Protein AF-A0A9E2JQX3-F1 (afdb_monomer)

Mean predicted aligned error: 14.54 Å

Foldseek 3Di:
DVQVVVLVVLLVVQVDPDPDDDPDDRDPSVNLVQLLVQLQCCLQALAGPPLDALVVVVVSLVVSLVVLVVSCVVPVVCCPGSSVVSSLSSVQLVCLVVVWDWHALCNLCQQQVHDSVVSVVLDDDPNNQAPDDVNTGTSNSSVVSNPPGPSHHRRCSNPDDDVLQADWDWFFAFPVRDTLAPVCADPQAWWKDDDPDTDHDNDSVVLRVVQVVDPWIKTWDQDPVRDIDITIGPGIDIDGPVVRHVDDDPD

Sequence (251 aa):
MATITRLESLVDLLNGTSTAERHGTPIRDEAFLSVAEAMAFYGRYGALAGMPEPGQAANQISEGIETLSRLVELLPDAKTTSPGEILALASARRQLESGSGVVAPAALAKFGGVSLGRMHNLMTGQGALFQPVDGAIAVPQALAWLEDRSSWWPSIWMNEPDEASQVEIEVPEAADGTIFAPCLKRRAGYMIGPKGSEEVIPDYDDALARMRQMDKGRWRRPNAAGNWGIVSQVGTRRMTRAALEAWRINA

Nearest PDB structures (foldseek):
  6ttu-assembly1_C  TM=3.546E-01  e=2.429E+00  Homo sapiens
  8ubu-assembly1_A  TM=2.716E-01  e=1.559E+00  Homo sapiens
  8cdk-assembly1_C  TM=3.478E-01  e=4.994E+00  Homo sapiens
  7z8v-assembly1_C  TM=3.239E-01  e=7.362E+00  Homo sapiens
  7z8r-assembly1_C  TM=2.874E-01  e=6.965E+00  Homo sapiens

Structure (mmCIF, N/CA/C/O backbone):
data_AF-A0A9E2JQX3-F1
#
_entry.id   AF-A0A9E2JQX3-F1
#
loop_
_atom_site.group_PDB
_atom_site.id
_atom_site.type_symbol
_atom_site.label_atom_id
_atom_site.label_alt_id
_atom_site.label_comp_id
_atom_site.label_asym_id
_atom_site.label_entity_id
_atom_site.label_seq_id
_atom_site.pdbx_PDB_ins_code
_atom_site.Cartn_x
_atom_site.Cartn_y
_atom_site.Cartn_z
_atom_site.occupancy
_atom_site.B_iso_or_equiv
_atom_site.auth_seq_id
_atom_site.auth_comp_id
_atom_site.auth_asym_id
_atom_site.auth_atom_id
_atom_site.pdbx_PDB_model_num
ATOM 1 N N . MET A 1 1 ? 18.491 -10.747 4.778 1.00 37.41 1 MET A N 1
ATOM 2 C CA . MET A 1 1 ? 19.878 -10.574 5.264 1.00 37.41 1 MET A CA 1
ATOM 3 C C . MET A 1 1 ? 20.874 -10.387 4.124 1.00 37.41 1 MET A C 1
ATOM 5 O O . MET A 1 1 ? 21.481 -9.335 4.094 1.00 37.41 1 MET A O 1
ATOM 9 N N . ALA A 1 2 ? 20.980 -11.289 3.137 1.00 30.09 2 ALA A N 1
ATOM 10 C CA . ALA A 1 2 ? 21.946 -11.142 2.028 1.00 30.09 2 ALA A CA 1
ATOM 11 C C . ALA A 1 2 ? 21.796 -9.859 1.168 1.00 30.09 2 ALA A C 1
ATOM 13 O O . ALA A 1 2 ? 22.774 -9.368 0.616 1.00 30.09 2 ALA A O 1
ATOM 14 N N . THR A 1 3 ? 20.586 -9.301 1.061 1.00 34.97 3 THR A N 1
ATOM 15 C CA . THR A 1 3 ? 20.308 -8.066 0.302 1.00 34.97 3 THR A CA 1
ATOM 16 C C . THR A 1 3 ? 20.782 -6.798 1.018 1.00 34.97 3 THR A C 1
ATOM 18 O O . THR A 1 3 ? 21.212 -5.860 0.358 1.00 34.97 3 THR A O 1
ATOM 21 N N . ILE A 1 4 ? 20.736 -6.794 2.355 1.00 35.72 4 ILE A N 1
ATOM 22 C CA . ILE A 1 4 ? 21.123 -5.650 3.198 1.00 35.72 4 ILE A CA 1
ATOM 23 C C . ILE A 1 4 ? 22.646 -5.490 3.159 1.00 35.72 4 ILE A C 1
ATOM 25 O O . ILE A 1 4 ? 23.145 -4.427 2.812 1.00 35.72 4 ILE A O 1
ATOM 29 N N . THR A 1 5 ? 23.380 -6.595 3.315 1.00 38.47 5 THR A N 1
ATOM 30 C CA . THR A 1 5 ? 24.850 -6.617 3.242 1.00 38.47 5 THR A CA 1
ATOM 31 C C . THR A 1 5 ? 25.396 -6.163 1.882 1.00 38.47 5 THR A C 1
ATOM 33 O O . THR A 1 5 ? 26.476 -5.590 1.797 1.00 38.47 5 THR A O 1
ATOM 36 N N . ARG A 1 6 ? 24.646 -6.380 0.791 1.00 44.47 6 ARG A N 1
ATOM 37 C CA . ARG A 1 6 ? 25.048 -5.959 -0.563 1.00 44.47 6 ARG A CA 1
ATOM 38 C C . ARG A 1 6 ? 24.778 -4.475 -0.839 1.00 44.47 6 ARG A C 1
ATOM 40 O O . ARG A 1 6 ? 25.412 -3.916 -1.728 1.00 44.47 6 ARG A O 1
ATOM 47 N N . LEU A 1 7 ? 23.842 -3.861 -0.113 1.00 43.53 7 LEU A N 1
ATOM 48 C CA . LEU A 1 7 ? 23.571 -2.422 -0.165 1.00 43.53 7 LEU A CA 1
ATOM 49 C C . LEU A 1 7 ? 24.595 -1.646 0.673 1.00 43.53 7 LEU A C 1
ATOM 51 O O . LEU A 1 7 ? 25.109 -0.646 0.187 1.00 43.53 7 LEU A O 1
ATOM 55 N N . GLU A 1 8 ? 24.974 -2.161 1.847 1.00 48.28 8 GLU A N 1
ATOM 56 C CA . GLU A 1 8 ? 26.035 -1.594 2.699 1.00 48.28 8 GLU A CA 1
ATOM 57 C C . GLU A 1 8 ? 27.375 -1.488 1.945 1.00 48.28 8 GLU A C 1
ATOM 59 O O . GLU A 1 8 ? 27.963 -0.414 1.874 1.00 48.28 8 GLU A O 1
ATOM 64 N N . SER A 1 9 ? 27.800 -2.544 1.237 1.00 51.25 9 SER A N 1
ATOM 65 C CA . SER A 1 9 ? 29.038 -2.501 0.433 1.00 51.25 9 SER A CA 1
ATOM 66 C C . SER A 1 9 ? 28.992 -1.537 -0.762 1.00 51.25 9 SER A C 1
ATOM 68 O O . SER A 1 9 ? 30.032 -1.128 -1.272 1.00 51.25 9 SER A O 1
ATOM 70 N N . LEU A 1 10 ? 27.798 -1.203 -1.254 1.00 48.50 10 LEU A N 1
ATOM 71 C CA . LEU A 1 10 ? 27.602 -0.283 -2.381 1.00 48.50 10 LEU A CA 1
ATOM 72 C C . LEU A 1 10 ? 27.639 1.177 -1.901 1.00 48.50 10 LEU A C 1
ATOM 74 O O . LEU A 1 10 ? 28.076 2.061 -2.631 1.00 48.50 10 LEU A O 1
ATOM 78 N N . VAL A 1 11 ? 27.249 1.393 -0.646 1.00 51.31 11 VAL A N 1
ATOM 79 C CA . VAL A 1 11 ? 27.344 2.655 0.088 1.00 51.31 11 VAL A CA 1
ATOM 80 C C . VAL A 1 11 ? 28.789 2.946 0.518 1.00 51.31 11 VAL A C 1
ATOM 82 O O . VAL A 1 11 ? 29.275 4.054 0.297 1.00 51.31 11 VAL A O 1
ATOM 85 N N . ASP A 1 12 ? 29.539 1.937 0.969 1.00 49.44 12 ASP A N 1
ATOM 86 C CA . ASP A 1 12 ? 30.987 2.058 1.217 1.00 49.44 12 ASP A CA 1
ATOM 87 C C . ASP A 1 12 ? 31.766 2.479 -0.045 1.00 49.44 12 ASP A C 1
ATOM 89 O O . ASP A 1 12 ? 32.747 3.225 0.025 1.00 49.44 12 ASP A O 1
ATOM 93 N N . LEU A 1 13 ? 31.300 2.041 -1.222 1.00 47.78 13 LEU A N 1
ATOM 94 C CA . LEU A 1 13 ? 31.863 2.417 -2.520 1.00 47.78 13 LEU A CA 1
ATOM 95 C C . LEU A 1 13 ? 31.575 3.888 -2.885 1.00 47.78 13 LEU A C 1
ATOM 97 O O . LEU A 1 13 ? 32.386 4.522 -3.559 1.00 47.78 13 LEU A O 1
ATOM 101 N N . LEU A 1 14 ? 30.437 4.434 -2.437 1.00 47.50 14 LEU A N 1
ATOM 102 C CA . LEU A 1 14 ? 30.031 5.831 -2.651 1.00 47.50 14 LEU A CA 1
ATOM 103 C C . LEU A 1 14 ? 30.741 6.803 -1.706 1.00 47.50 14 LEU A C 1
ATOM 105 O O . LEU A 1 14 ? 31.003 7.942 -2.091 1.00 47.50 14 LEU A O 1
ATOM 109 N N . ASN A 1 15 ? 31.094 6.345 -0.505 1.00 51.31 15 ASN A N 1
ATOM 110 C CA . ASN A 1 15 ? 31.778 7.152 0.506 1.00 51.31 15 ASN A 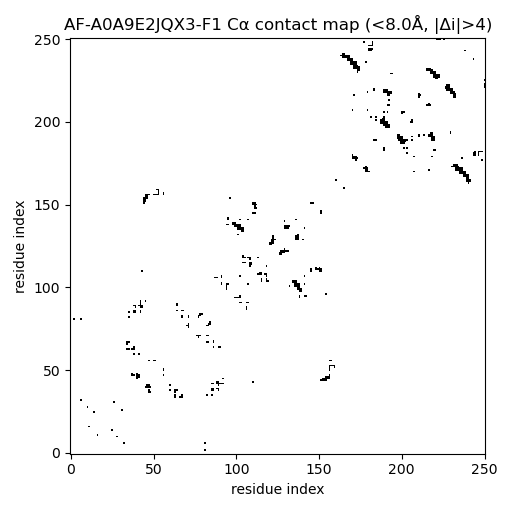CA 1
ATOM 111 C C . ASN A 1 15 ? 33.300 7.200 0.357 1.00 51.31 15 ASN A C 1
ATOM 113 O O . ASN A 1 15 ? 33.962 7.906 1.113 1.00 51.31 15 ASN A O 1
ATOM 117 N N . GLY A 1 16 ? 33.856 6.491 -0.629 1.00 41.28 16 GLY A N 1
ATOM 118 C CA . GLY A 1 16 ? 35.222 6.679 -1.097 1.00 41.28 16 GLY A CA 1
ATOM 119 C C . GLY A 1 16 ? 36.301 6.470 -0.032 1.00 41.28 16 GLY A C 1
ATOM 120 O O . GLY A 1 16 ? 36.875 7.422 0.485 1.00 41.28 16 GLY A O 1
ATOM 121 N N . THR A 1 17 ? 36.762 5.231 0.140 1.00 42.78 17 THR A N 1
ATOM 122 C CA . THR A 1 17 ? 38.144 4.966 0.596 1.00 42.78 17 THR A CA 1
ATOM 123 C C . THR A 1 17 ? 39.177 5.215 -0.518 1.00 42.78 17 THR A C 1
ATOM 125 O O . THR A 1 17 ? 40.184 4.520 -0.632 1.00 42.78 17 THR A O 1
ATOM 128 N N . SER A 1 18 ? 38.964 6.235 -1.354 1.00 39.62 18 SER A N 1
ATOM 129 C CA . SER A 1 18 ? 39.963 6.703 -2.310 1.00 39.62 18 SER A CA 1
ATOM 130 C C . SER A 1 18 ? 39.978 8.223 -2.345 1.00 39.62 18 SER A C 1
ATOM 132 O O . SER A 1 18 ? 38.999 8.882 -2.685 1.00 39.62 18 SER A O 1
ATOM 134 N N . THR A 1 19 ? 41.126 8.761 -1.951 1.00 37.00 19 THR A N 1
ATOM 135 C CA . THR A 1 19 ? 41.515 10.167 -1.965 1.00 37.00 19 THR A CA 1
ATOM 136 C C . THR A 1 19 ? 41.426 10.753 -3.376 1.00 37.00 19 THR A C 1
ATOM 138 O O . THR A 1 19 ? 42.412 10.772 -4.109 1.00 37.00 19 THR A O 1
ATOM 141 N N . ALA A 1 20 ? 40.254 11.237 -3.770 1.00 34.56 20 ALA A N 1
ATOM 142 C CA . ALA A 1 20 ? 40.105 12.163 -4.884 1.00 34.56 20 ALA A CA 1
ATOM 143 C C . ALA A 1 20 ? 38.877 13.043 -4.635 1.00 34.56 20 ALA A C 1
ATOM 145 O O . ALA A 1 20 ? 37.737 12.584 -4.671 1.00 34.56 20 ALA A O 1
ATOM 146 N N . GLU A 1 21 ? 39.140 14.316 -4.354 1.00 40.84 21 GLU A N 1
ATOM 147 C CA . GLU A 1 21 ? 38.146 15.353 -4.104 1.00 40.84 21 GLU A CA 1
ATOM 148 C C . GLU A 1 21 ? 37.111 15.423 -5.238 1.00 40.84 21 GLU A C 1
ATOM 150 O O . GLU A 1 21 ? 37.429 15.742 -6.385 1.00 40.84 21 GLU A O 1
ATOM 155 N N . ARG A 1 22 ? 35.839 15.177 -4.910 1.00 40.12 22 ARG A N 1
ATOM 156 C CA . ARG A 1 22 ? 34.695 15.631 -5.707 1.00 40.12 22 ARG A CA 1
ATOM 157 C C . ARG A 1 22 ? 33.754 16.414 -4.803 1.00 40.12 22 ARG A C 1
ATOM 159 O O . ARG A 1 22 ? 33.297 15.915 -3.782 1.00 40.12 22 ARG A O 1
ATOM 166 N N . HIS A 1 23 ? 33.502 17.666 -5.177 1.00 37.50 23 HIS A N 1
ATOM 167 C CA . HIS A 1 23 ? 32.594 18.590 -4.498 1.00 37.50 23 HIS A CA 1
ATOM 168 C C . HIS A 1 23 ? 31.127 18.192 -4.731 1.00 37.50 23 HIS A C 1
ATOM 170 O O . HIS A 1 23 ? 30.428 18.779 -5.552 1.00 37.50 23 HIS A O 1
ATOM 176 N N . GLY A 1 24 ? 30.662 17.182 -4.003 1.00 42.16 24 GLY A N 1
ATOM 177 C CA . GLY A 1 24 ? 29.248 16.873 -3.827 1.00 42.16 24 GLY A CA 1
ATOM 178 C C . GLY A 1 24 ? 29.011 16.557 -2.359 1.00 42.16 24 GLY A C 1
ATOM 179 O O . GLY A 1 24 ? 29.817 15.861 -1.747 1.00 42.16 24 GLY A O 1
ATOM 180 N N . THR A 1 25 ? 27.955 17.107 -1.762 1.00 39.00 25 THR A N 1
ATOM 181 C CA . THR A 1 25 ? 27.572 16.772 -0.387 1.00 39.00 25 THR A CA 1
ATOM 182 C C . THR A 1 25 ? 27.383 15.251 -0.293 1.00 39.00 25 THR A C 1
ATOM 184 O O . THR A 1 25 ? 26.584 14.720 -1.066 1.00 39.00 25 THR A O 1
ATOM 187 N N . PRO A 1 26 ? 28.105 14.533 0.589 1.00 48.34 26 PRO A N 1
ATOM 188 C CA . PRO A 1 26 ? 27.957 13.088 0.701 1.00 48.34 26 PRO A CA 1
ATOM 189 C C . PRO A 1 26 ? 26.516 12.762 1.103 1.00 48.34 26 PRO A C 1
ATOM 191 O O . PRO A 1 26 ? 25.994 13.311 2.080 1.00 48.34 26 PRO A O 1
ATOM 194 N N . ILE A 1 27 ? 25.856 11.900 0.326 1.00 52.97 27 ILE A N 1
ATOM 195 C CA . ILE A 1 27 ? 24.560 11.339 0.707 1.00 52.97 27 ILE A CA 1
ATOM 196 C C . ILE A 1 27 ? 24.841 10.447 1.911 1.00 52.97 27 ILE A C 1
ATOM 198 O O . ILE A 1 27 ? 25.546 9.455 1.783 1.00 52.97 27 ILE A O 1
ATOM 202 N N . ARG A 1 28 ? 24.330 10.818 3.087 1.00 57.53 28 ARG A N 1
ATOM 203 C CA . ARG A 1 28 ? 24.482 9.991 4.288 1.00 57.53 28 ARG A CA 1
ATOM 204 C C . ARG A 1 28 ? 23.806 8.638 4.061 1.00 57.53 28 ARG A C 1
ATOM 206 O O . ARG A 1 28 ? 22.664 8.594 3.608 1.00 57.53 28 ARG A O 1
ATOM 213 N N . ASP A 1 29 ? 24.490 7.569 4.436 1.00 59.44 29 ASP A N 1
ATOM 214 C CA . ASP A 1 29 ? 24.127 6.158 4.232 1.00 59.44 29 ASP A CA 1
ATOM 215 C C . ASP A 1 29 ? 22.681 5.836 4.614 1.00 59.44 29 ASP A C 1
ATOM 217 O O . ASP A 1 29 ? 21.952 5.178 3.872 1.00 59.44 29 ASP A O 1
ATOM 221 N N . GLU A 1 30 ? 22.236 6.389 5.740 1.00 62.50 30 GLU A N 1
ATOM 222 C CA . GLU A 1 30 ? 20.882 6.220 6.268 1.00 62.50 30 GLU A CA 1
ATOM 223 C C . GLU A 1 30 ? 19.811 6.871 5.379 1.00 62.50 30 GLU A C 1
ATOM 225 O O . GLU A 1 30 ? 18.730 6.313 5.182 1.00 62.50 30 GLU A O 1
ATOM 230 N N . ALA A 1 31 ? 20.108 8.039 4.801 1.00 69.25 31 ALA A N 1
ATOM 231 C CA . ALA A 1 31 ? 19.185 8.738 3.913 1.00 69.25 31 ALA A CA 1
ATOM 232 C C . ALA A 1 31 ? 19.025 7.984 2.588 1.00 69.25 31 ALA A C 1
ATOM 234 O O . ALA A 1 31 ? 17.917 7.882 2.061 1.00 69.25 31 ALA A O 1
ATOM 235 N N . PHE A 1 32 ? 20.113 7.405 2.074 1.00 73.50 32 PHE A N 1
ATOM 236 C CA . PHE A 1 32 ? 20.058 6.583 0.872 1.00 73.50 32 PHE A CA 1
ATOM 237 C C . PHE A 1 32 ? 19.247 5.302 1.086 1.00 73.50 32 PHE A C 1
ATOM 239 O O . PHE A 1 32 ? 18.375 4.983 0.274 1.00 73.50 32 PHE A O 1
ATOM 246 N N . LEU A 1 33 ? 19.514 4.581 2.179 1.00 78.81 33 LEU A N 1
ATOM 247 C CA . LEU A 1 33 ? 18.819 3.333 2.477 1.00 78.81 33 LEU A CA 1
ATOM 248 C C . LEU A 1 33 ? 17.308 3.567 2.613 1.00 78.81 33 LEU A C 1
ATOM 250 O O . LEU A 1 33 ? 16.526 2.837 2.010 1.00 78.81 33 LEU A O 1
ATOM 254 N N . SER A 1 34 ? 16.914 4.653 3.285 1.00 83.31 34 SER A N 1
ATOM 255 C CA . SER A 1 34 ? 15.513 5.071 3.408 1.00 83.31 34 SER A CA 1
ATOM 256 C C . SER A 1 34 ? 14.845 5.318 2.046 1.00 83.31 34 SER A C 1
ATOM 258 O O . SER A 1 34 ? 13.752 4.812 1.784 1.00 83.31 34 SER A O 1
ATOM 260 N N . VAL A 1 35 ? 15.521 6.018 1.125 1.00 89.69 35 VAL A N 1
ATOM 261 C CA . VAL A 1 35 ? 15.003 6.245 -0.237 1.00 89.69 35 VAL A CA 1
ATOM 262 C C . VAL A 1 35 ? 14.868 4.931 -1.010 1.00 89.69 35 VAL A C 1
ATOM 264 O O . VAL A 1 35 ? 13.834 4.684 -1.635 1.00 89.69 35 VAL A O 1
ATOM 267 N N . ALA A 1 36 ? 15.885 4.069 -0.965 1.00 89.69 36 ALA A N 1
ATOM 268 C CA . ALA A 1 36 ? 15.859 2.782 -1.654 1.00 89.69 36 ALA A CA 1
ATOM 269 C C . ALA A 1 36 ? 14.742 1.869 -1.120 1.00 89.69 36 ALA A C 1
ATOM 271 O O . ALA A 1 36 ? 14.044 1.235 -1.912 1.00 89.69 36 ALA A O 1
ATOM 272 N N . GLU A 1 37 ? 14.531 1.831 0.196 1.00 89.62 37 GLU A N 1
ATOM 273 C CA . GLU A 1 37 ? 13.453 1.074 0.835 1.00 89.62 37 GLU A CA 1
ATOM 274 C C . GLU A 1 37 ? 12.072 1.606 0.449 1.00 89.62 37 GLU A C 1
ATOM 276 O O . GLU A 1 37 ? 11.211 0.829 0.022 1.00 89.62 37 GLU A O 1
ATOM 281 N N . ALA A 1 38 ? 11.874 2.925 0.522 1.00 92.69 38 ALA A N 1
ATOM 282 C CA . ALA A 1 38 ? 10.623 3.562 0.129 1.00 92.69 38 ALA A CA 1
ATOM 283 C C . ALA A 1 38 ? 10.284 3.265 -1.338 1.00 92.69 38 ALA A C 1
ATOM 285 O O . ALA A 1 38 ? 9.159 2.871 -1.651 1.00 92.69 38 ALA A O 1
ATOM 286 N N . MET A 1 39 ? 11.263 3.378 -2.240 1.00 96.62 39 MET A N 1
ATOM 287 C CA . MET A 1 39 ? 11.066 3.121 -3.670 1.00 96.62 39 MET A CA 1
ATOM 288 C C . MET A 1 39 ? 10.918 1.634 -3.994 1.00 96.62 39 MET A C 1
ATOM 290 O O . MET A 1 39 ? 10.182 1.282 -4.917 1.00 96.62 39 MET A O 1
ATOM 294 N N . ALA A 1 40 ? 11.549 0.743 -3.226 1.00 94.12 40 ALA A N 1
ATOM 295 C CA . ALA A 1 40 ? 11.331 -0.695 -3.349 1.00 94.12 40 ALA A CA 1
ATOM 296 C C . ALA A 1 40 ? 9.897 -1.072 -2.954 1.00 94.12 40 ALA A C 1
ATOM 298 O O . ALA A 1 40 ? 9.242 -1.845 -3.661 1.00 94.12 40 ALA A O 1
ATOM 299 N N . PHE A 1 41 ? 9.399 -0.509 -1.848 1.00 94.44 41 PHE A N 1
ATOM 300 C CA . PHE A 1 41 ? 8.031 -0.716 -1.381 1.00 94.44 41 PHE A CA 1
ATOM 301 C C . PHE A 1 41 ? 7.015 -0.147 -2.378 1.00 94.44 41 PHE A C 1
ATOM 303 O O . PHE A 1 41 ? 6.117 -0.870 -2.816 1.00 94.44 41 PHE A O 1
ATOM 310 N N . TYR A 1 42 ? 7.225 1.092 -2.827 1.00 96.56 42 TYR A N 1
ATOM 311 C CA . TYR A 1 42 ? 6.400 1.735 -3.844 1.00 96.56 42 TYR A CA 1
ATOM 312 C C . TYR A 1 42 ? 6.390 0.963 -5.161 1.00 96.56 42 TYR A C 1
ATOM 314 O O . TYR A 1 42 ? 5.320 0.579 -5.626 1.00 96.56 42 TYR A O 1
ATOM 322 N N . GLY A 1 43 ? 7.553 0.653 -5.739 1.00 95.56 43 GLY A N 1
ATOM 323 C CA . GLY A 1 43 ? 7.629 -0.079 -7.002 1.00 95.56 43 GLY A CA 1
ATOM 324 C C . GLY A 1 43 ? 6.871 -1.405 -6.940 1.00 95.56 43 GLY A C 1
ATOM 325 O O . GLY A 1 43 ? 6.139 -1.747 -7.868 1.00 95.56 43 GLY A O 1
ATOM 326 N N . ARG A 1 44 ? 6.966 -2.127 -5.820 1.00 92.31 44 ARG A N 1
ATOM 327 C CA . ARG A 1 44 ? 6.326 -3.435 -5.655 1.00 92.31 44 ARG A CA 1
ATOM 328 C C . ARG A 1 44 ? 4.823 -3.351 -5.387 1.00 92.31 44 ARG A C 1
ATOM 330 O O . ARG A 1 44 ? 4.072 -4.079 -6.032 1.00 92.31 44 ARG A O 1
ATOM 337 N N . TYR A 1 45 ? 4.393 -2.489 -4.471 1.00 92.19 45 TYR A N 1
ATOM 338 C CA . TYR A 1 45 ? 3.031 -2.508 -3.924 1.00 92.19 45 TYR A CA 1
ATOM 339 C C . TYR A 1 45 ? 2.178 -1.293 -4.301 1.00 92.19 45 TYR A C 1
ATOM 341 O O . TYR A 1 45 ? 0.983 -1.298 -4.039 1.00 92.19 45 TYR A O 1
ATOM 349 N N . GLY A 1 46 ? 2.761 -0.257 -4.907 1.00 94.38 46 GLY A N 1
ATOM 350 C CA . GLY A 1 46 ? 2.047 0.979 -5.228 1.00 94.38 46 GLY A CA 1
ATOM 351 C C . GLY A 1 46 ? 1.617 1.775 -3.998 1.00 94.38 46 GLY A C 1
ATOM 352 O O . GLY A 1 46 ? 0.594 2.455 -4.018 1.00 94.38 46 GLY A O 1
ATOM 353 N N . ALA A 1 47 ? 2.393 1.693 -2.922 1.00 92.62 47 ALA A N 1
ATOM 354 C CA . ALA A 1 47 ? 2.144 2.393 -1.670 1.00 92.62 47 ALA A CA 1
ATOM 355 C C . ALA A 1 47 ? 3.453 2.956 -1.105 1.00 92.62 47 ALA A C 1
ATOM 357 O O . ALA A 1 47 ? 4.533 2.505 -1.475 1.00 92.62 47 ALA A O 1
ATOM 358 N N . LEU A 1 48 ? 3.357 3.910 -0.182 1.00 91.44 48 LEU A N 1
ATOM 359 C CA . LEU A 1 48 ? 4.481 4.378 0.629 1.00 91.44 48 LEU A CA 1
ATOM 360 C C . LEU A 1 48 ? 4.252 3.994 2.089 1.00 91.44 48 LEU A C 1
ATOM 362 O O . LEU A 1 48 ? 3.114 3.966 2.567 1.00 91.44 48 LEU A O 1
ATOM 366 N N . ALA A 1 49 ? 5.340 3.716 2.806 1.00 83.88 49 ALA A N 1
ATOM 367 C CA . ALA A 1 49 ? 5.275 3.531 4.248 1.00 83.88 49 ALA A CA 1
ATOM 368 C C . ALA A 1 49 ? 4.744 4.812 4.915 1.00 83.88 49 ALA A C 1
ATOM 370 O O . ALA A 1 49 ? 5.100 5.919 4.520 1.00 83.88 49 ALA A O 1
ATOM 371 N N . GLY A 1 50 ? 3.862 4.657 5.903 1.00 83.06 50 GLY A N 1
ATOM 372 C CA . GLY A 1 50 ? 3.226 5.785 6.589 1.00 83.06 50 GLY A CA 1
ATOM 373 C C . GLY A 1 50 ? 2.066 6.442 5.834 1.00 83.06 50 GLY A C 1
ATOM 374 O O . GLY A 1 50 ? 1.402 7.271 6.440 1.00 83.06 50 GLY A O 1
ATOM 375 N N . MET A 1 51 ? 1.796 6.047 4.578 1.00 84.06 51 MET A N 1
ATOM 376 C CA . MET A 1 51 ? 0.687 6.559 3.752 1.00 84.06 51 MET A CA 1
ATOM 377 C C . MET A 1 51 ? 0.561 8.092 3.822 1.00 84.06 51 MET A C 1
ATOM 379 O O . MET A 1 51 ? -0.443 8.603 4.317 1.00 84.06 51 MET A O 1
ATOM 383 N N . PRO A 1 52 ? 1.599 8.832 3.391 1.00 86.38 52 PRO A N 1
ATOM 384 C CA . PRO A 1 52 ? 1.550 10.285 3.395 1.00 86.38 52 PRO A CA 1
ATOM 385 C C . PRO A 1 52 ? 0.435 10.790 2.477 1.00 86.38 52 PRO A C 1
ATOM 387 O O . PRO A 1 52 ? 0.030 10.102 1.539 1.00 86.38 52 PRO A O 1
ATOM 390 N N . GLU A 1 53 ? -0.003 12.024 2.720 1.00 86.44 53 GLU A N 1
ATOM 391 C CA . GLU A 1 53 ? -0.997 12.696 1.881 1.00 86.44 53 GLU A CA 1
ATOM 392 C C . GLU A 1 53 ? -0.593 12.667 0.395 1.00 86.44 53 GLU A C 1
ATOM 394 O O . GLU A 1 53 ? 0.599 12.829 0.098 1.00 86.44 53 GLU A O 1
ATOM 399 N N . PRO A 1 54 ? -1.539 12.536 -0.557 1.00 88.00 54 PRO A N 1
ATOM 400 C CA . PRO A 1 54 ? -1.226 12.296 -1.969 1.00 88.00 54 PRO A CA 1
ATOM 401 C C . PRO A 1 54 ? -0.225 13.283 -2.587 1.00 88.00 54 PRO A C 1
ATOM 403 O O . PRO A 1 54 ? 0.658 12.886 -3.348 1.00 88.00 54 PRO A O 1
ATOM 406 N N . GLY A 1 55 ? -0.298 14.569 -2.224 1.00 86.69 55 GLY A N 1
ATOM 407 C CA . GLY A 1 55 ? 0.660 15.581 -2.686 1.00 86.69 55 GLY A CA 1
ATOM 408 C C . GLY A 1 55 ? 2.083 15.362 -2.156 1.00 86.69 55 GLY A C 1
ATOM 409 O O . GLY A 1 55 ? 3.056 15.509 -2.894 1.00 86.69 55 GLY A O 1
ATOM 410 N N . GLN A 1 56 ? 2.221 14.954 -0.892 1.00 89.31 56 GLN A N 1
ATOM 411 C CA . GLN A 1 56 ? 3.518 14.609 -0.302 1.00 89.31 56 GLN A CA 1
ATOM 412 C C . GLN A 1 56 ? 4.045 13.292 -0.877 1.00 89.31 56 GLN A C 1
ATOM 414 O O . GLN A 1 56 ? 5.226 13.199 -1.206 1.00 89.31 56 GLN A O 1
ATOM 419 N N . ALA A 1 57 ? 3.166 12.302 -1.049 1.00 92.69 57 ALA A N 1
ATOM 420 C CA . ALA A 1 57 ? 3.487 11.030 -1.681 1.00 92.69 57 ALA A CA 1
ATOM 421 C C . ALA A 1 57 ? 4.039 11.230 -3.100 1.00 92.69 57 ALA A C 1
ATOM 423 O O . ALA A 1 57 ? 5.086 10.679 -3.440 1.00 92.69 57 ALA A O 1
ATOM 424 N N . ALA A 1 58 ? 3.382 12.069 -3.908 1.00 92.31 58 ALA A N 1
ATOM 425 C CA . ALA A 1 58 ? 3.810 12.382 -5.268 1.00 92.31 58 ALA A CA 1
ATOM 426 C C . ALA A 1 58 ? 5.223 12.9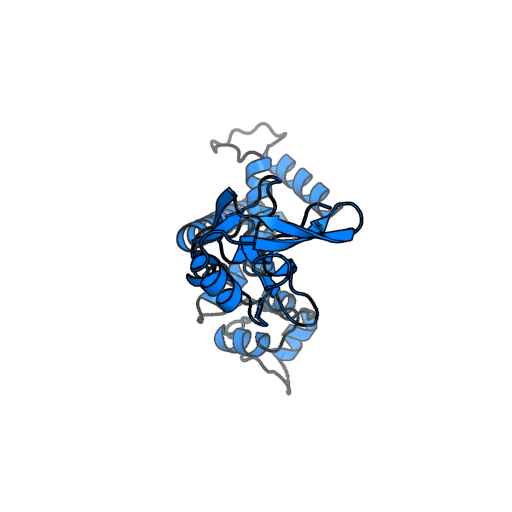87 -5.311 1.00 92.31 58 ALA A C 1
ATOM 428 O O . ALA A 1 58 ? 6.038 12.584 -6.150 1.00 92.31 58 ALA A O 1
ATOM 429 N N . ASN A 1 59 ? 5.525 13.914 -4.395 1.00 93.00 59 ASN A N 1
ATOM 430 C CA . ASN A 1 59 ? 6.850 14.525 -4.284 1.00 93.00 59 ASN A CA 1
ATOM 431 C C . ASN A 1 59 ? 7.902 13.490 -3.866 1.00 93.00 59 ASN A C 1
ATOM 433 O O . ASN A 1 59 ? 8.905 13.343 -4.557 1.00 93.00 59 ASN A O 1
ATOM 437 N N . GLN A 1 60 ? 7.635 12.703 -2.818 1.00 94.19 60 GLN A N 1
ATOM 438 C CA . GLN A 1 60 ? 8.556 11.663 -2.342 1.00 94.19 60 GLN A CA 1
ATOM 439 C C . GLN A 1 60 ? 8.865 10.612 -3.416 1.00 94.19 60 GLN A C 1
ATOM 441 O O . GLN A 1 60 ? 10.013 10.200 -3.566 1.00 94.19 60 GLN A O 1
ATOM 446 N N . ILE A 1 61 ? 7.859 10.184 -4.186 1.00 96.19 61 ILE A N 1
ATOM 447 C CA . ILE A 1 61 ? 8.049 9.241 -5.297 1.00 96.19 61 ILE A CA 1
ATOM 448 C C . ILE A 1 61 ? 8.922 9.862 -6.386 1.00 96.19 61 ILE A C 1
ATOM 450 O O . ILE A 1 61 ? 9.854 9.219 -6.867 1.00 96.19 61 ILE A O 1
ATOM 454 N N . SER A 1 62 ? 8.635 11.106 -6.772 1.00 95.50 62 SER A N 1
ATOM 455 C CA . SER A 1 62 ? 9.368 11.784 -7.845 1.00 95.50 62 SER A CA 1
ATOM 456 C C . SER A 1 62 ? 10.832 12.018 -7.461 1.00 95.50 62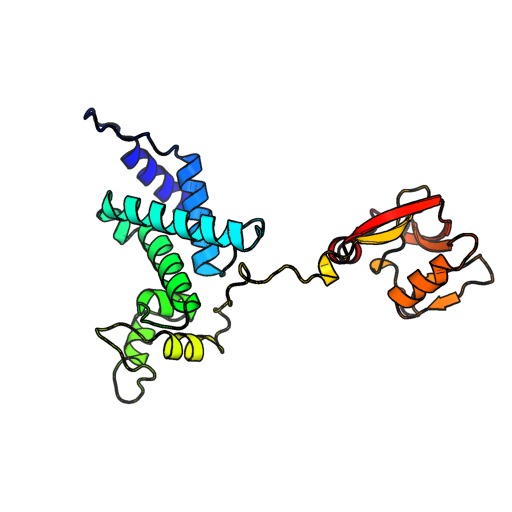 SER A C 1
ATOM 458 O O . SER A 1 62 ? 11.731 11.627 -8.206 1.00 95.50 62 SER A O 1
ATOM 460 N N . GLU A 1 63 ? 11.077 12.557 -6.265 1.00 94.06 63 GLU A N 1
ATOM 461 C CA . GLU A 1 63 ? 12.422 12.790 -5.724 1.00 94.06 63 GLU A CA 1
ATOM 462 C C . GLU A 1 63 ? 13.188 11.479 -5.501 1.00 94.06 63 GLU A C 1
ATOM 464 O O . GLU A 1 63 ? 14.385 11.390 -5.788 1.00 94.06 63 GLU A O 1
ATOM 469 N N . GLY A 1 64 ? 12.507 10.433 -5.022 1.00 94.50 64 GLY A N 1
ATOM 470 C CA . GLY A 1 64 ? 13.103 9.120 -4.790 1.00 94.50 64 GLY A CA 1
ATOM 471 C C . GLY A 1 64 ? 13.550 8.437 -6.082 1.00 94.50 64 GLY A C 1
ATOM 472 O O . GLY A 1 64 ? 14.670 7.923 -6.155 1.00 94.50 64 GLY A O 1
ATOM 473 N N . ILE A 1 65 ? 12.716 8.476 -7.127 1.00 96.19 65 ILE A N 1
ATOM 474 C CA . ILE A 1 65 ? 13.072 7.971 -8.462 1.00 96.19 65 ILE A CA 1
ATOM 475 C C . ILE A 1 65 ? 14.248 8.765 -9.036 1.00 96.19 65 ILE A C 1
ATOM 477 O O . ILE A 1 65 ? 15.199 8.161 -9.534 1.00 96.19 65 ILE A O 1
ATOM 481 N N . GLU A 1 66 ? 14.226 10.096 -8.938 1.00 93.69 66 GLU A N 1
ATOM 482 C CA . GLU A 1 66 ? 15.321 10.941 -9.423 1.00 93.69 66 GLU A CA 1
ATOM 483 C C . GLU A 1 66 ? 16.641 10.636 -8.697 1.00 93.69 66 GLU A C 1
ATOM 485 O O . GLU A 1 66 ? 17.686 10.476 -9.333 1.00 93.69 66 GLU A O 1
ATOM 490 N N . THR A 1 67 ? 16.590 10.476 -7.375 1.00 90.12 67 THR A N 1
ATOM 491 C CA . THR A 1 67 ? 17.754 10.132 -6.546 1.00 90.12 67 THR A CA 1
ATOM 492 C C . THR A 1 67 ? 18.344 8.780 -6.947 1.00 90.12 67 THR A C 1
ATOM 494 O O . THR A 1 67 ? 19.556 8.669 -7.150 1.00 90.12 67 THR A O 1
ATOM 497 N N . LEU A 1 68 ? 17.504 7.754 -7.125 1.00 90.31 68 LEU A N 1
ATOM 498 C CA . LEU A 1 68 ? 17.955 6.439 -7.587 1.00 90.31 68 LEU A CA 1
ATOM 499 C C . LEU A 1 68 ? 18.503 6.478 -9.017 1.00 90.31 68 LEU A C 1
ATOM 501 O O . LEU A 1 68 ? 19.490 5.800 -9.302 1.00 90.31 68 LEU A O 1
ATOM 505 N N . SER A 1 69 ? 17.902 7.275 -9.905 1.00 91.06 69 SER A N 1
ATOM 506 C CA . SER A 1 69 ? 18.383 7.448 -11.280 1.00 91.06 69 SER A CA 1
ATOM 507 C C . SER A 1 69 ? 19.797 8.009 -11.301 1.00 91.06 69 SER A C 1
ATOM 509 O O . SER A 1 69 ? 20.691 7.402 -11.891 1.00 91.06 69 SER A O 1
ATOM 511 N N . ARG A 1 70 ? 20.030 9.109 -10.573 1.00 87.25 70 ARG A N 1
ATOM 512 C CA . ARG A 1 70 ? 21.359 9.722 -10.445 1.00 87.25 70 ARG A CA 1
ATOM 513 C C . ARG A 1 70 ? 22.382 8.734 -9.889 1.00 87.25 70 ARG A C 1
ATOM 515 O O . ARG A 1 70 ? 23.511 8.685 -10.366 1.00 87.25 70 ARG A O 1
ATOM 522 N N . LEU A 1 71 ? 21.995 7.908 -8.915 1.00 83.44 71 LEU A N 1
ATOM 523 C CA . LEU A 1 71 ? 22.895 6.894 -8.377 1.00 83.44 71 LEU A CA 1
ATOM 524 C C . LEU A 1 71 ? 23.291 5.846 -9.426 1.00 83.44 71 LEU A C 1
ATOM 526 O O . LEU A 1 71 ? 24.470 5.530 -9.571 1.00 83.44 71 LEU A O 1
ATOM 530 N N . VAL A 1 72 ? 22.312 5.288 -10.138 1.00 85.69 72 VAL A N 1
ATOM 531 C CA . VAL A 1 72 ? 22.546 4.247 -11.152 1.00 85.69 72 VAL A CA 1
ATOM 532 C C . VAL A 1 72 ? 23.376 4.782 -12.326 1.00 85.69 72 VAL A C 1
ATOM 534 O O . VAL A 1 72 ? 24.129 4.031 -12.947 1.00 85.69 72 VAL A O 1
ATOM 537 N N . GLU A 1 73 ? 23.280 6.077 -12.625 1.00 85.38 73 GLU A N 1
ATOM 538 C CA . GLU A 1 73 ? 24.154 6.751 -13.590 1.00 85.38 73 GLU A CA 1
ATOM 539 C C . GLU A 1 73 ? 25.599 6.870 -13.093 1.00 85.38 73 GLU A C 1
ATOM 541 O O . GLU A 1 73 ? 26.532 6.608 -13.853 1.00 85.38 73 GLU A O 1
ATOM 546 N N . LEU A 1 74 ? 25.791 7.229 -11.820 1.00 81.69 74 LEU A N 1
ATOM 547 C CA . LEU A 1 74 ? 27.115 7.374 -11.205 1.00 81.69 74 LEU A CA 1
ATOM 548 C C . LEU A 1 74 ? 27.812 6.031 -10.957 1.00 81.69 74 LEU A C 1
ATOM 550 O O . LEU A 1 74 ? 29.042 5.980 -10.934 1.00 81.69 74 LEU A O 1
ATOM 554 N N . LEU A 1 75 ? 27.042 4.953 -10.800 1.00 78.25 75 LEU A N 1
ATOM 555 C CA . LEU A 1 75 ? 27.530 3.594 -10.593 1.00 78.25 75 LEU A CA 1
ATOM 556 C C . LEU A 1 75 ? 27.015 2.669 -11.705 1.00 78.25 75 LEU A C 1
ATOM 558 O O . LEU A 1 75 ? 25.990 2.010 -11.530 1.00 78.25 75 LEU A O 1
ATOM 562 N N . PRO A 1 76 ? 27.722 2.554 -12.843 1.00 66.56 76 PRO A N 1
ATOM 563 C CA . PRO A 1 76 ? 27.273 1.738 -13.972 1.00 66.56 76 PRO A CA 1
ATOM 564 C C . PRO A 1 76 ? 27.016 0.270 -13.604 1.00 66.56 76 PRO A C 1
ATOM 566 O O . PRO A 1 76 ? 26.060 -0.328 -14.101 1.00 66.56 76 PRO A O 1
ATOM 569 N N . ASP A 1 77 ? 27.807 -0.281 -12.679 1.00 73.88 77 ASP A N 1
ATOM 570 C CA . ASP A 1 77 ? 27.634 -1.642 -12.160 1.00 73.88 77 ASP A CA 1
ATOM 571 C C . ASP A 1 77 ? 26.335 -1.801 -11.352 1.00 73.88 77 ASP A C 1
ATOM 573 O O . ASP A 1 77 ? 25.822 -2.912 -11.201 1.00 73.88 77 ASP A O 1
ATOM 577 N N . ALA A 1 78 ? 25.746 -0.698 -10.873 1.00 65.19 78 ALA A N 1
ATOM 578 C CA . ALA A 1 78 ? 24.499 -0.712 -10.122 1.00 65.19 78 ALA A CA 1
ATOM 579 C C . ALA A 1 78 ? 23.255 -0.965 -10.990 1.00 65.19 78 ALA A C 1
ATOM 581 O O . ALA A 1 78 ? 22.193 -1.304 -10.465 1.00 65.19 78 ALA A O 1
ATOM 582 N N . LYS A 1 79 ? 23.379 -0.871 -12.324 1.00 65.38 79 LYS A N 1
ATOM 583 C CA . LYS A 1 79 ? 22.283 -1.146 -13.273 1.00 65.38 79 LYS A CA 1
ATOM 584 C C . LYS A 1 79 ? 21.728 -2.562 -13.142 1.00 65.38 79 LYS A C 1
ATOM 586 O O . LYS A 1 79 ? 20.535 -2.772 -13.333 1.00 65.38 79 LYS A O 1
ATOM 591 N N . THR A 1 80 ? 22.589 -3.522 -12.810 1.00 66.69 80 THR A N 1
ATOM 592 C CA . THR A 1 80 ? 22.225 -4.937 -12.641 1.00 66.69 80 THR A CA 1
ATOM 593 C C . THR A 1 80 ? 22.182 -5.379 -11.177 1.00 66.69 80 THR A C 1
ATOM 595 O O . THR A 1 80 ? 22.065 -6.571 -10.899 1.00 66.69 80 THR A O 1
ATOM 598 N N . THR A 1 81 ? 22.303 -4.448 -10.227 1.00 77.12 81 THR A N 1
ATOM 599 C CA . THR A 1 81 ? 22.174 -4.723 -8.788 1.00 77.12 81 THR A CA 1
ATOM 600 C C . THR A 1 81 ? 20.845 -4.188 -8.248 1.00 77.12 81 THR A C 1
ATOM 602 O O . THR A 1 81 ? 20.027 -3.640 -8.988 1.00 77.12 81 THR A O 1
ATOM 605 N N . SER A 1 82 ? 20.607 -4.373 -6.944 1.00 79.25 82 SER A N 1
ATOM 606 C CA . SER A 1 82 ? 19.343 -4.008 -6.293 1.00 79.25 82 SER A CA 1
ATOM 607 C C . SER A 1 82 ? 18.892 -2.562 -6.579 1.00 79.25 82 SER A C 1
ATOM 609 O O . SER A 1 82 ? 17.722 -2.399 -6.907 1.00 79.25 82 SER A O 1
ATOM 611 N N . PRO A 1 83 ? 19.749 -1.518 -6.531 1.00 83.38 83 PRO A N 1
ATOM 612 C CA . PRO A 1 83 ? 19.355 -0.156 -6.912 1.00 83.38 83 PRO A CA 1
ATOM 613 C C . PRO A 1 83 ? 18.777 -0.027 -8.329 1.00 83.38 83 PRO A C 1
ATOM 615 O O . PRO A 1 83 ? 17.716 0.572 -8.494 1.00 83.38 83 PRO A O 1
ATOM 618 N N . GLY A 1 84 ? 19.417 -0.625 -9.340 1.00 86.31 84 GLY A N 1
ATOM 619 C CA . GLY A 1 84 ? 18.914 -0.616 -10.716 1.00 86.31 84 GLY A CA 1
ATOM 620 C C . GLY A 1 84 ? 17.578 -1.344 -10.856 1.00 86.31 84 GLY A C 1
ATOM 621 O O . GLY A 1 84 ? 16.677 -0.873 -11.548 1.00 86.31 84 GLY A O 1
ATOM 622 N N . GLU A 1 85 ? 17.402 -2.458 -10.142 1.00 89.88 85 GLU A N 1
ATOM 623 C CA . GLU A 1 85 ? 16.128 -3.179 -10.127 1.00 89.88 85 GLU A CA 1
ATOM 624 C C . GLU A 1 85 ? 15.003 -2.401 -9.434 1.00 89.88 85 GLU A C 1
ATOM 626 O O . GLU A 1 85 ? 13.868 -2.420 -9.918 1.00 89.88 85 GLU A O 1
ATOM 631 N N . ILE A 1 86 ? 15.307 -1.727 -8.319 1.00 93.81 86 ILE A N 1
ATOM 632 C CA . ILE A 1 86 ? 14.358 -0.878 -7.588 1.00 93.81 86 ILE A CA 1
ATOM 633 C C . ILE A 1 86 ? 13.929 0.287 -8.478 1.00 93.81 86 ILE A C 1
ATOM 635 O O . ILE A 1 86 ? 12.730 0.501 -8.660 1.00 93.81 86 ILE A O 1
ATOM 639 N N . LEU A 1 87 ? 14.892 0.986 -9.087 1.00 94.75 87 LEU A N 1
ATOM 640 C CA . LEU A 1 87 ? 14.627 2.083 -10.015 1.00 94.75 87 LEU A CA 1
ATOM 641 C C . LEU A 1 87 ? 13.745 1.628 -11.180 1.00 94.75 87 LEU A C 1
ATOM 643 O O . LEU A 1 87 ? 12.767 2.301 -11.507 1.00 94.75 87 LEU A O 1
ATOM 647 N N . ALA A 1 88 ? 14.065 0.481 -11.789 1.00 94.12 88 ALA A N 1
ATOM 648 C CA . ALA A 1 88 ? 13.302 -0.059 -12.908 1.00 94.12 88 ALA A CA 1
ATOM 649 C C . ALA A 1 88 ? 11.844 -0.349 -12.523 1.00 94.12 88 ALA A C 1
ATOM 651 O O . ALA A 1 88 ? 10.937 -0.022 -13.286 1.00 94.12 88 ALA A O 1
ATOM 652 N N . LEU A 1 89 ? 11.601 -0.922 -11.339 1.00 96.12 89 LEU A N 1
ATOM 653 C CA . LEU A 1 89 ? 10.245 -1.189 -10.850 1.00 96.12 89 LEU A CA 1
ATOM 654 C C . LEU A 1 89 ? 9.487 0.094 -10.496 1.00 96.12 89 LEU A C 1
ATOM 656 O O . LEU A 1 89 ? 8.349 0.258 -10.930 1.00 96.12 89 LEU A O 1
ATOM 660 N N . ALA A 1 90 ? 10.102 1.010 -9.745 1.00 97.25 90 ALA A N 1
ATOM 661 C CA . ALA A 1 90 ? 9.471 2.272 -9.357 1.00 97.25 90 ALA A CA 1
ATOM 662 C C . ALA A 1 90 ? 9.109 3.124 -10.587 1.00 97.25 90 ALA A C 1
ATOM 664 O O . ALA A 1 90 ? 7.985 3.616 -10.698 1.00 97.25 90 ALA A O 1
ATOM 665 N N . SER A 1 91 ? 10.021 3.217 -11.558 1.00 97.00 91 SER A N 1
ATOM 666 C CA . SER A 1 91 ? 9.797 3.956 -12.807 1.00 97.00 91 SER A CA 1
ATOM 667 C C . SER A 1 91 ? 8.719 3.307 -13.674 1.00 97.00 91 SER A C 1
ATOM 669 O O . SER A 1 91 ? 7.832 3.996 -14.170 1.00 97.00 91 SER A O 1
ATOM 671 N N . ALA A 1 92 ? 8.746 1.979 -13.828 1.00 97.00 92 ALA A N 1
ATOM 672 C CA . ALA A 1 92 ? 7.732 1.254 -14.593 1.00 97.00 92 ALA A CA 1
ATOM 673 C C . ALA A 1 92 ? 6.337 1.391 -13.975 1.00 97.00 92 ALA A C 1
ATOM 675 O O . ALA A 1 92 ? 5.355 1.553 -14.697 1.00 97.00 92 ALA A O 1
ATOM 676 N N . ARG A 1 93 ? 6.236 1.377 -12.641 1.00 97.06 93 ARG A N 1
ATOM 677 C CA . ARG A 1 93 ? 4.972 1.655 -11.959 1.00 97.06 93 ARG A CA 1
ATOM 678 C C . ARG A 1 93 ? 4.496 3.076 -12.238 1.00 97.06 93 ARG A C 1
ATOM 680 O O . ARG A 1 93 ? 3.342 3.252 -12.611 1.00 97.06 93 ARG A O 1
ATOM 687 N N . ARG A 1 94 ? 5.388 4.067 -12.159 1.00 95.94 94 ARG A N 1
ATOM 688 C CA . ARG A 1 94 ? 5.045 5.460 -12.473 1.00 95.94 94 ARG A CA 1
ATOM 689 C C . ARG A 1 94 ? 4.557 5.637 -13.918 1.00 95.94 94 ARG A C 1
ATOM 691 O O . ARG A 1 94 ? 3.640 6.412 -14.165 1.00 95.94 94 ARG A O 1
ATOM 698 N N . GLN A 1 95 ? 5.128 4.889 -14.863 1.00 95.75 95 GLN A N 1
ATOM 699 C CA . GLN A 1 95 ? 4.657 4.848 -16.253 1.00 95.75 95 GLN A CA 1
ATOM 700 C C . GLN A 1 95 ? 3.252 4.246 -16.357 1.00 95.75 95 GLN A C 1
ATOM 702 O O . GLN A 1 95 ? 2.395 4.827 -17.017 1.00 95.75 95 GLN A O 1
ATOM 707 N N . LEU A 1 96 ? 2.988 3.127 -15.674 1.00 96.31 96 LEU A N 1
ATOM 708 C CA . LEU A 1 96 ? 1.658 2.508 -15.648 1.00 96.31 96 LEU A CA 1
ATOM 709 C C . LEU A 1 96 ? 0.597 3.458 -15.072 1.00 96.31 96 LEU A C 1
ATOM 711 O O . LEU A 1 96 ? -0.485 3.575 -15.636 1.00 96.31 96 LEU A O 1
ATOM 715 N N . GLU A 1 97 ? 0.925 4.186 -14.003 1.00 94.75 97 GLU A N 1
ATOM 716 C CA . GLU A 1 97 ? 0.038 5.184 -13.384 1.00 94.75 97 GLU A CA 1
ATOM 717 C C . GLU A 1 97 ? -0.312 6.351 -14.312 1.00 94.75 97 GLU A C 1
ATOM 719 O O . GLU A 1 97 ? -1.381 6.938 -14.177 1.00 94.75 97 GLU A O 1
ATOM 724 N N . SER A 1 98 ? 0.551 6.680 -15.277 1.00 92.75 98 SER A N 1
ATOM 725 C CA . SER A 1 98 ? 0.258 7.730 -16.261 1.00 92.75 98 SER A CA 1
ATOM 726 C C . SER A 1 98 ? -0.853 7.345 -17.249 1.00 92.75 98 SER A C 1
ATOM 728 O O . SER A 1 98 ? -1.342 8.199 -17.990 1.00 92.75 98 SER A O 1
ATOM 730 N N . GLY A 1 99 ? -1.217 6.057 -17.318 1.00 92.56 99 GLY A N 1
ATOM 731 C CA . GLY A 1 99 ? -2.226 5.520 -18.234 1.00 92.56 99 GLY A CA 1
ATOM 732 C C . GLY A 1 99 ? -1.821 5.514 -19.714 1.00 92.56 99 GLY A C 1
ATOM 733 O O . GLY A 1 99 ? -2.584 5.040 -20.554 1.00 92.56 99 GLY A O 1
ATOM 734 N N . SER A 1 100 ? -0.629 6.008 -20.062 1.00 92.94 100 SER A N 1
ATOM 735 C CA . SER A 1 100 ? -0.166 6.144 -21.447 1.00 92.94 100 SER A CA 1
ATOM 736 C C . SER A 1 100 ? 1.339 5.883 -21.590 1.00 92.94 100 SER A C 1
ATOM 738 O O . SER A 1 100 ? 2.054 5.696 -20.611 1.00 92.94 100 SER A O 1
ATOM 740 N N . GLY A 1 101 ? 1.830 5.810 -22.830 1.00 93.94 101 GLY A N 1
ATOM 741 C CA . GLY A 1 101 ? 3.228 5.485 -23.117 1.00 93.94 101 GLY A CA 1
ATOM 742 C C . GLY A 1 101 ? 3.507 3.981 -23.137 1.00 93.94 101 GLY A C 1
ATOM 743 O O . GLY A 1 101 ? 2.636 3.176 -23.482 1.00 93.94 101 GLY A O 1
ATOM 744 N N . VAL A 1 102 ? 4.743 3.602 -22.809 1.00 96.69 102 VAL A N 1
ATOM 745 C CA . VAL A 1 102 ? 5.229 2.217 -22.877 1.00 96.69 102 VAL A CA 1
ATOM 746 C C . VAL A 1 102 ? 5.954 1.817 -21.595 1.00 96.69 102 VAL A C 1
ATOM 748 O O . VAL A 1 102 ? 6.554 2.659 -20.934 1.00 96.69 102 VAL A O 1
ATOM 751 N N . VAL A 1 103 ? 5.924 0.525 -21.271 1.00 96.62 103 VAL A N 1
ATOM 752 C CA . VAL A 1 103 ? 6.598 -0.076 -20.117 1.00 96.62 103 VAL A CA 1
ATOM 753 C C . VAL A 1 103 ? 7.544 -1.195 -20.552 1.00 96.62 103 VAL A C 1
ATOM 755 O O . VAL A 1 103 ? 7.273 -1.948 -21.493 1.00 96.62 103 VAL A O 1
ATOM 758 N N . ALA A 1 104 ? 8.672 -1.321 -19.852 1.00 95.62 104 ALA A N 1
ATOM 759 C CA . ALA A 1 104 ? 9.669 -2.347 -20.133 1.00 95.62 104 ALA A CA 1
ATOM 760 C C . ALA A 1 104 ? 9.157 -3.767 -19.783 1.00 95.62 104 ALA A C 1
ATOM 762 O O . ALA A 1 104 ? 8.635 -3.976 -18.679 1.00 95.62 104 ALA A O 1
ATOM 763 N N . PRO A 1 105 ? 9.394 -4.784 -20.638 1.00 96.25 105 PRO A N 1
ATOM 764 C CA . PRO A 1 105 ? 8.926 -6.156 -20.404 1.00 96.25 105 PRO A CA 1
ATOM 765 C C . PRO A 1 105 ? 9.444 -6.777 -19.103 1.00 96.25 105 PRO A C 1
ATOM 767 O O . PRO A 1 105 ? 8.729 -7.520 -18.436 1.00 96.25 105 PRO A O 1
ATOM 770 N N . ALA A 1 106 ? 10.679 -6.456 -18.710 1.00 94.69 106 ALA A N 1
ATOM 771 C CA . ALA A 1 106 ? 11.286 -6.978 -17.488 1.00 94.69 106 ALA A CA 1
ATOM 772 C C . ALA A 1 106 ? 10.553 -6.531 -16.216 1.00 94.69 106 ALA A C 1
ATOM 774 O O . ALA A 1 106 ? 10.359 -7.339 -15.307 1.00 94.69 106 ALA A O 1
ATOM 775 N N . ALA A 1 107 ? 10.109 -5.274 -16.158 1.00 95.00 107 ALA A N 1
ATOM 776 C CA . ALA A 1 107 ? 9.319 -4.783 -15.035 1.00 95.00 107 ALA A CA 1
ATOM 777 C C . ALA A 1 107 ? 7.906 -5.382 -15.051 1.00 95.00 107 ALA A C 1
ATOM 779 O O . ALA A 1 107 ? 7.432 -5.867 -14.024 1.00 95.00 107 ALA A O 1
ATOM 780 N N . LEU A 1 108 ? 7.273 -5.452 -16.229 1.00 96.38 108 LEU A N 1
ATOM 781 C CA . LEU A 1 108 ? 5.939 -6.037 -16.358 1.00 96.38 108 LEU A CA 1
ATOM 782 C C . LEU A 1 108 ? 5.914 -7.527 -15.978 1.00 96.38 108 LEU A C 1
ATOM 784 O O . LEU A 1 108 ? 4.964 -7.988 -15.348 1.00 96.38 108 LEU A O 1
ATOM 788 N N . ALA A 1 109 ? 6.975 -8.276 -16.294 1.00 96.12 109 ALA A N 1
ATOM 789 C CA . ALA A 1 109 ? 7.117 -9.672 -15.887 1.00 96.12 109 ALA A CA 1
ATOM 790 C C . ALA A 1 109 ? 7.094 -9.817 -14.357 1.00 96.12 109 ALA A C 1
ATOM 792 O O . ALA A 1 109 ? 6.391 -10.679 -13.827 1.00 96.12 109 ALA A O 1
ATOM 793 N N . LYS A 1 110 ? 7.797 -8.923 -13.646 1.00 95.06 110 LYS A N 1
ATOM 794 C CA . LYS A 1 110 ? 7.803 -8.875 -12.179 1.00 95.06 110 LYS A CA 1
ATOM 795 C C . LYS A 1 110 ? 6.412 -8.534 -11.622 1.00 95.06 110 LYS A C 1
ATOM 797 O O . LYS A 1 110 ? 5.967 -9.214 -10.702 1.00 95.06 110 LYS A O 1
ATOM 802 N N . PHE A 1 111 ? 5.703 -7.558 -12.197 1.00 96.06 111 PHE A N 1
ATOM 803 C CA . PHE A 1 111 ? 4.339 -7.201 -11.770 1.00 96.06 111 PHE A CA 1
ATOM 804 C C . PHE A 1 111 ? 3.323 -8.323 -11.986 1.00 96.06 111 PHE A C 1
ATOM 806 O O . PHE A 1 111 ? 2.513 -8.606 -11.106 1.00 96.06 111 PHE A O 1
ATOM 813 N N . GLY A 1 112 ? 3.388 -9.003 -13.129 1.00 94.69 112 GLY A N 1
ATOM 814 C CA . GLY A 1 112 ? 2.486 -10.110 -13.446 1.00 94.69 112 GLY A CA 1
ATOM 815 C C . GLY A 1 112 ? 2.893 -11.461 -12.857 1.00 94.69 112 GLY A C 1
ATOM 816 O O . GLY A 1 112 ? 2.232 -12.458 -13.148 1.00 94.69 112 GLY A O 1
ATOM 817 N N . GLY A 1 113 ? 3.982 -11.519 -12.079 1.00 94.81 113 GLY A N 1
ATOM 818 C CA . GLY A 1 113 ? 4.436 -12.744 -11.419 1.00 94.81 113 GLY A CA 1
ATOM 819 C C . GLY A 1 113 ? 4.871 -13.842 -12.395 1.00 94.81 113 GLY A C 1
ATOM 820 O O . GLY A 1 113 ? 4.683 -15.025 -12.119 1.00 94.81 113 GLY A O 1
ATOM 821 N N . VAL A 1 114 ? 5.424 -13.470 -13.552 1.00 94.62 114 VAL A N 1
ATOM 822 C CA . VAL A 1 114 ? 5.881 -14.403 -14.594 1.00 94.62 114 VAL A CA 1
ATOM 823 C C . VAL A 1 114 ? 7.370 -14.224 -14.884 1.00 94.62 114 VAL A C 1
ATOM 825 O O . VAL A 1 114 ? 7.966 -13.193 -14.583 1.00 94.62 114 VAL A O 1
ATOM 828 N N . SER A 1 115 ? 7.999 -15.229 -15.497 1.00 95.88 115 SER A N 1
ATOM 829 C CA . SER A 1 115 ? 9.386 -15.096 -15.950 1.00 95.88 115 SER A CA 1
ATOM 830 C C . SER A 1 115 ? 9.504 -14.129 -17.135 1.00 95.88 115 SER A C 1
ATOM 832 O O . SER A 1 115 ? 8.576 -13.992 -17.936 1.00 95.88 115 SER A O 1
ATOM 834 N N . LEU A 1 116 ? 10.679 -13.511 -17.305 1.00 94.75 116 LEU A N 1
ATOM 835 C CA . LEU A 1 116 ? 10.966 -12.666 -18.473 1.00 94.75 116 LEU A CA 1
ATOM 836 C C . LEU A 1 116 ? 10.818 -13.444 -19.793 1.00 94.75 116 LEU A C 1
ATOM 838 O O . LEU A 1 116 ? 10.261 -12.930 -20.757 1.00 94.75 116 LEU A O 1
ATOM 842 N N . GLY A 1 117 ? 11.226 -14.716 -19.822 1.00 95.19 117 GLY A N 1
ATOM 843 C CA . GLY A 1 117 ? 11.009 -15.582 -20.985 1.00 95.19 117 GLY A CA 1
ATOM 844 C C . GLY A 1 117 ? 9.523 -15.788 -21.301 1.00 95.19 117 GLY A C 1
ATOM 845 O O . GLY A 1 117 ? 9.119 -15.705 -22.459 1.00 95.19 117 GLY A O 1
ATOM 846 N N . ARG A 1 118 ? 8.673 -15.978 -20.278 1.00 94.00 118 ARG A N 1
ATOM 847 C CA . ARG A 1 118 ? 7.218 -16.048 -20.481 1.00 94.00 118 ARG A CA 1
ATOM 848 C C . ARG A 1 118 ? 6.675 -14.726 -21.017 1.00 94.00 118 ARG A C 1
ATOM 850 O O . ARG A 1 118 ? 5.830 -14.771 -21.901 1.00 94.00 118 ARG A O 1
ATOM 857 N N . MET A 1 119 ? 7.171 -13.589 -20.529 1.00 95.38 119 MET A N 1
ATOM 858 C CA . MET A 1 119 ? 6.794 -12.271 -21.042 1.00 95.38 119 MET A CA 1
ATOM 859 C C . MET A 1 119 ? 7.156 -12.111 -22.527 1.00 95.38 119 MET A C 1
ATOM 861 O O . MET A 1 119 ? 6.296 -11.742 -23.317 1.00 95.38 119 MET A O 1
ATOM 865 N N . HIS A 1 120 ? 8.363 -12.500 -22.947 1.00 94.31 120 HIS A N 1
ATOM 866 C CA . HIS A 1 120 ? 8.745 -12.474 -24.366 1.00 94.31 120 HIS A CA 1
ATOM 867 C C . HIS A 1 120 ? 7.860 -13.369 -25.248 1.00 94.31 120 HIS A C 1
ATOM 869 O O . HIS A 1 120 ? 7.493 -12.970 -26.354 1.00 94.31 120 HIS A O 1
ATOM 875 N N . ASN A 1 121 ? 7.430 -14.529 -24.744 1.00 93.69 121 ASN A N 1
ATOM 876 C CA . ASN A 1 121 ? 6.475 -15.391 -25.452 1.00 93.69 121 ASN A CA 1
ATOM 877 C C . ASN A 1 121 ? 5.075 -14.763 -25.571 1.00 93.69 121 ASN A C 1
ATOM 879 O O . ASN A 1 121 ? 4.319 -15.131 -26.460 1.00 93.69 121 ASN A O 1
ATOM 883 N N . LEU A 1 122 ? 4.704 -13.839 -24.680 1.00 93.81 122 LEU A N 1
ATOM 884 C CA . LEU A 1 122 ? 3.458 -13.071 -24.796 1.00 93.81 122 LEU A CA 1
ATOM 885 C C . LEU A 1 122 ? 3.592 -11.886 -25.761 1.00 93.81 122 LEU A C 1
ATOM 887 O O . LEU A 1 122 ? 2.583 -11.311 -26.151 1.00 93.81 122 LEU A O 1
ATOM 891 N N . MET A 1 123 ? 4.813 -11.523 -26.149 1.00 94.19 123 MET A N 1
ATOM 892 C CA . MET A 1 123 ? 5.091 -10.443 -27.099 1.00 94.19 123 MET A CA 1
ATOM 893 C C . MET A 1 123 ? 5.360 -10.951 -28.521 1.00 94.19 123 MET A C 1
ATOM 895 O O . MET A 1 123 ? 5.333 -10.163 -29.460 1.00 94.19 123 MET A O 1
ATOM 899 N N . THR A 1 124 ? 5.666 -12.241 -28.693 1.00 89.00 124 THR A N 1
ATOM 900 C CA . THR A 1 124 ? 6.106 -12.819 -29.973 1.00 89.00 124 THR A CA 1
ATOM 901 C C . THR A 1 124 ? 5.448 -14.176 -30.244 1.00 89.00 124 THR A C 1
ATOM 903 O O . THR A 1 124 ? 5.171 -14.938 -29.323 1.00 89.00 124 THR A O 1
ATOM 906 N N . GLY A 1 125 ? 5.209 -14.500 -31.520 1.00 80.94 125 GLY A N 1
ATOM 907 C CA . GLY A 1 125 ? 4.644 -15.788 -31.949 1.00 80.94 125 GLY A CA 1
ATOM 908 C C . GLY A 1 125 ? 3.120 -15.797 -32.137 1.00 80.94 125 GLY A C 1
ATOM 909 O O . GLY A 1 125 ? 2.445 -14.786 -31.973 1.00 80.94 125 GLY A O 1
ATOM 910 N N . GLN A 1 126 ? 2.570 -16.963 -32.500 1.00 73.06 126 GLN A N 1
ATOM 911 C CA . GLN A 1 126 ? 1.155 -17.133 -32.888 1.00 73.06 126 GLN A CA 1
ATOM 912 C C . GLN A 1 126 ? 0.132 -16.887 -31.758 1.00 73.06 126 GLN A C 1
ATOM 914 O O . GLN A 1 126 ? -1.058 -16.801 -32.035 1.00 73.06 126 GLN A O 1
ATOM 919 N N . GLY A 1 127 ? 0.581 -16.767 -30.504 1.00 79.94 127 GLY A N 1
ATOM 920 C CA . GLY A 1 127 ? -0.256 -16.486 -29.329 1.00 79.94 127 GLY A CA 1
ATOM 921 C C . GLY A 1 127 ? 0.138 -15.206 -28.590 1.00 79.94 127 GLY A C 1
ATOM 922 O O . GLY A 1 127 ? -0.098 -15.113 -27.384 1.00 79.94 127 GLY A O 1
ATOM 923 N N . ALA A 1 128 ? 0.799 -14.265 -29.274 1.00 88.50 128 ALA A N 1
ATOM 924 C CA . ALA A 1 128 ? 1.176 -12.986 -28.687 1.00 88.50 128 ALA A CA 1
ATOM 925 C C . ALA A 1 128 ? -0.072 -12.211 -28.231 1.00 88.50 128 ALA A C 1
ATOM 927 O O . ALA A 1 128 ? -1.032 -12.052 -28.981 1.00 88.50 128 ALA A O 1
ATOM 928 N N . LEU A 1 129 ? -0.040 -11.732 -26.988 1.00 90.25 129 LEU A N 1
ATOM 929 C CA . LEU A 1 129 ? -1.067 -10.867 -26.405 1.00 90.25 129 LEU A CA 1
ATOM 930 C C . LEU A 1 129 ? -0.707 -9.387 -26.545 1.00 90.25 129 LEU A C 1
ATOM 932 O O . LEU A 1 129 ? -1.593 -8.538 -26.579 1.00 90.25 129 LEU A O 1
ATOM 936 N N . PHE A 1 130 ? 0.588 -9.079 -26.615 1.00 93.81 130 PHE A N 1
ATOM 937 C CA . PHE A 1 130 ? 1.083 -7.714 -26.716 1.00 93.81 130 PHE A CA 1
ATOM 938 C C . PHE A 1 130 ? 1.492 -7.373 -28.141 1.00 93.81 130 PHE A C 1
ATOM 940 O O . PHE A 1 130 ? 2.037 -8.209 -28.862 1.00 93.81 130 PHE A O 1
ATOM 947 N N . GLN A 1 131 ? 1.287 -6.111 -28.507 1.00 89.88 131 GLN A N 1
ATOM 948 C CA . GLN A 1 131 ? 1.846 -5.522 -29.718 1.00 89.88 131 GLN A CA 1
ATOM 949 C C . GLN A 1 131 ? 3.009 -4.622 -29.296 1.00 89.88 131 GLN A C 1
ATOM 951 O O . GLN A 1 131 ? 2.773 -3.498 -28.848 1.00 89.88 131 GLN A O 1
ATOM 956 N N . PRO A 1 132 ? 4.257 -5.122 -29.337 1.00 90.00 132 PRO A N 1
ATOM 957 C CA . PRO A 1 132 ? 5.380 -4.357 -28.833 1.00 90.00 132 PRO A CA 1
ATOM 958 C C . PRO A 1 132 ? 5.669 -3.135 -29.708 1.00 90.00 132 PRO A C 1
ATOM 960 O O . PRO A 1 132 ? 5.669 -3.221 -30.934 1.00 90.00 132 PRO A O 1
ATOM 963 N N . VAL A 1 133 ? 5.980 -2.016 -29.058 1.00 89.50 133 VAL A N 1
ATOM 964 C CA . VAL A 1 133 ? 6.466 -0.778 -29.678 1.00 89.50 133 VAL A CA 1
ATOM 965 C C . VAL A 1 133 ? 7.918 -0.619 -29.253 1.00 89.50 133 VAL A C 1
ATOM 967 O O . VAL A 1 133 ? 8.191 -0.501 -28.060 1.00 89.50 133 VAL A O 1
ATOM 970 N N . ASP A 1 134 ? 8.850 -0.720 -30.201 1.00 89.88 134 ASP A N 1
ATOM 971 C CA . ASP A 1 134 ? 10.301 -0.676 -29.951 1.00 89.88 134 ASP A CA 1
ATOM 972 C C . ASP A 1 134 ? 10.773 -1.624 -28.830 1.00 89.88 134 ASP A C 1
ATOM 974 O O . ASP A 1 134 ? 11.635 -1.307 -28.013 1.00 89.88 134 ASP A O 1
ATOM 978 N N . GLY A 1 135 ? 10.176 -2.820 -28.768 1.00 90.88 135 GLY A N 1
ATOM 979 C CA . GLY A 1 135 ? 10.494 -3.828 -27.750 1.00 90.88 135 GLY A CA 1
ATOM 980 C C . GLY A 1 135 ? 9.892 -3.563 -26.363 1.00 90.88 135 GLY A C 1
ATOM 981 O O . GLY A 1 135 ? 10.130 -4.348 -25.445 1.00 90.88 135 GLY A O 1
ATOM 982 N N . ALA A 1 136 ? 9.087 -2.512 -26.204 1.00 94.75 136 ALA A N 1
ATOM 983 C CA . ALA A 1 136 ? 8.316 -2.203 -25.003 1.00 94.75 136 ALA A CA 1
ATOM 984 C C . ALA A 1 136 ? 6.819 -2.493 -25.200 1.00 94.75 136 ALA A C 1
ATOM 986 O O . ALA A 1 136 ? 6.365 -2.769 -26.308 1.00 94.75 136 ALA A O 1
ATOM 987 N N . ILE A 1 137 ? 6.042 -2.470 -24.116 1.00 96.50 137 ILE A N 1
ATOM 988 C CA . ILE A 1 137 ? 4.611 -2.806 -24.125 1.00 96.50 137 ILE A CA 1
ATOM 989 C C . ILE A 1 137 ? 3.807 -1.538 -23.861 1.00 96.50 137 ILE A C 1
ATOM 991 O O . ILE A 1 137 ? 4.101 -0.821 -22.909 1.00 96.50 137 ILE A O 1
ATOM 995 N N . ALA A 1 138 ? 2.792 -1.259 -24.678 1.00 96.50 138 ALA A N 1
ATOM 996 C CA . ALA A 1 138 ? 1.919 -0.109 -24.464 1.00 96.50 138 ALA A CA 1
ATOM 997 C C . ALA A 1 138 ? 1.226 -0.193 -23.093 1.00 96.50 138 ALA A C 1
ATOM 999 O O . ALA A 1 138 ? 0.665 -1.234 -22.741 1.00 96.50 138 ALA A O 1
ATOM 1000 N N . VAL A 1 139 ? 1.229 0.906 -22.334 1.00 96.69 139 VAL A N 1
ATOM 1001 C CA . VAL A 1 139 ? 0.658 0.959 -20.976 1.00 96.69 139 VAL A CA 1
ATOM 1002 C C . VAL A 1 139 ? -0.799 0.477 -20.920 1.00 96.69 139 VAL A C 1
ATOM 1004 O O . VAL A 1 139 ? -1.086 -0.350 -20.057 1.00 96.69 139 VAL A O 1
ATOM 1007 N N . PRO A 1 140 ? -1.704 0.856 -21.847 1.00 95.81 140 PRO A N 1
ATOM 1008 C CA . PRO A 1 140 ? -3.071 0.332 -21.836 1.00 95.81 140 PRO A CA 1
ATOM 1009 C C . PRO A 1 140 ? -3.148 -1.198 -21.948 1.00 95.81 140 PRO A C 1
ATOM 1011 O O . PRO A 1 140 ? -3.930 -1.830 -21.244 1.00 95.81 140 PRO A O 1
ATOM 1014 N N . GLN A 1 141 ? -2.303 -1.815 -22.785 1.00 95.62 141 GLN A N 1
ATOM 1015 C CA . GLN A 1 141 ? -2.251 -3.277 -22.907 1.00 95.62 141 GLN A CA 1
ATOM 1016 C C . GLN A 1 141 ? -1.661 -3.925 -21.650 1.00 95.62 141 GLN A C 1
ATOM 1018 O O . GLN A 1 141 ? -2.145 -4.963 -21.203 1.00 95.62 141 GLN A O 1
ATOM 1023 N N . ALA A 1 142 ? -0.625 -3.314 -21.070 1.00 96.81 142 ALA A N 1
ATOM 1024 C CA . ALA A 1 142 ? -0.026 -3.781 -19.827 1.00 96.81 142 ALA A CA 1
ATOM 1025 C C . ALA A 1 142 ? -1.026 -3.743 -18.661 1.00 96.81 142 ALA A C 1
ATOM 1027 O O . ALA A 1 142 ? -1.135 -4.731 -17.941 1.00 96.81 142 ALA A O 1
ATOM 1028 N N . LEU A 1 143 ? -1.777 -2.648 -18.500 1.00 96.44 143 LEU A N 1
ATOM 1029 C CA . LEU A 1 143 ? -2.796 -2.507 -17.455 1.00 96.44 143 LEU A CA 1
ATOM 1030 C C . LEU A 1 143 ? -3.921 -3.534 -17.617 1.00 96.44 143 LEU A C 1
ATOM 1032 O O . LEU A 1 143 ? -4.223 -4.237 -16.657 1.00 96.44 143 LEU A O 1
ATOM 1036 N N . ALA A 1 144 ? -4.460 -3.693 -18.831 1.00 95.25 144 ALA A N 1
ATOM 1037 C CA . ALA A 1 144 ? -5.487 -4.699 -19.111 1.00 95.25 144 ALA A CA 1
ATOM 1038 C C . ALA A 1 144 ? -5.006 -6.125 -18.787 1.00 95.25 144 ALA A C 1
ATOM 1040 O O . ALA A 1 144 ? -5.748 -6.946 -18.263 1.00 95.25 144 ALA A O 1
ATOM 1041 N N . TRP A 1 145 ? -3.735 -6.430 -19.057 1.00 95.56 145 TRP A N 1
ATOM 1042 C CA . TRP A 1 145 ? -3.163 -7.737 -18.733 1.00 95.56 145 TRP A CA 1
ATOM 1043 C C . TRP A 1 145 ? -2.891 -7.946 -17.232 1.00 95.56 145 TRP A C 1
ATOM 1045 O O . TRP A 1 145 ? -2.835 -9.091 -16.770 1.00 95.56 145 TRP A O 1
ATOM 1055 N N . LEU A 1 146 ? -2.678 -6.867 -16.477 1.00 95.94 146 LEU A N 1
ATOM 1056 C CA . LEU A 1 146 ? -2.423 -6.904 -15.036 1.00 95.94 146 LEU A CA 1
ATOM 1057 C C . LEU A 1 146 ? -3.703 -7.016 -14.199 1.00 95.94 146 LEU A C 1
ATOM 1059 O O . LEU A 1 146 ? -3.616 -7.478 -13.066 1.00 95.94 146 LEU A O 1
ATOM 1063 N N . GLU A 1 147 ? -4.860 -6.624 -14.735 1.00 92.00 147 GLU A N 1
ATOM 1064 C CA . GLU A 1 147 ? -6.139 -6.569 -14.010 1.00 92.00 147 GLU A CA 1
ATOM 1065 C C . GLU A 1 147 ? -6.501 -7.901 -13.326 1.00 92.00 147 GLU A C 1
ATOM 1067 O O . GLU A 1 147 ? -6.834 -7.920 -12.144 1.00 92.00 147 GLU A O 1
ATOM 1072 N N . ASP A 1 148 ? -6.295 -9.028 -14.012 1.00 87.31 148 ASP A N 1
ATOM 1073 C CA . ASP A 1 148 ? -6.611 -10.368 -13.492 1.00 87.31 148 ASP A CA 1
ATOM 1074 C C . ASP A 1 148 ? -5.451 -11.034 -12.719 1.00 87.31 148 ASP A C 1
ATOM 1076 O O . ASP A 1 148 ? -5.474 -12.237 -12.427 1.00 87.31 148 ASP A O 1
ATOM 1080 N N . ARG A 1 149 ? -4.371 -10.302 -12.416 1.00 90.00 149 ARG A N 1
ATOM 1081 C CA . ARG A 1 149 ? -3.163 -10.875 -11.801 1.00 90.00 149 ARG A CA 1
ATOM 1082 C C . ARG A 1 149 ? -3.184 -10.724 -10.288 1.00 90.00 149 ARG A C 1
ATOM 1084 O O . ARG A 1 149 ? -3.054 -9.631 -9.758 1.00 90.00 149 ARG A O 1
ATOM 1091 N N . SER A 1 150 ? -3.144 -11.850 -9.579 1.00 88.44 150 SER A N 1
ATOM 1092 C CA . SER A 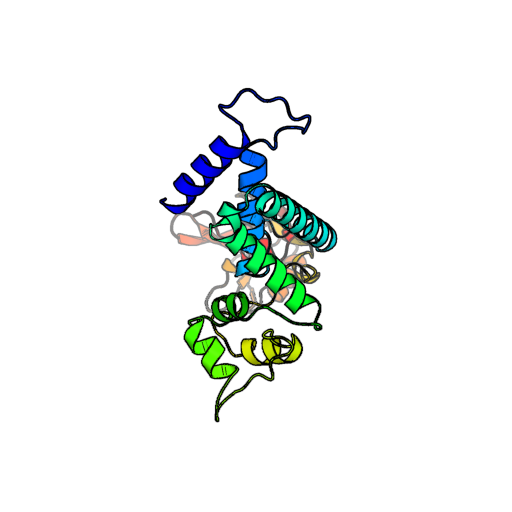1 150 ? -3.033 -11.878 -8.111 1.00 88.44 150 SER A CA 1
ATOM 1093 C C . SER A 1 150 ? -1.742 -11.258 -7.552 1.00 88.44 150 SER A C 1
ATOM 1095 O O . SER A 1 150 ? -1.645 -11.006 -6.355 1.00 88.44 150 SER A O 1
ATOM 1097 N N . SER A 1 151 ? -0.713 -11.079 -8.383 1.00 88.81 151 SER A N 1
ATOM 1098 C CA . SER A 1 151 ? 0.548 -10.427 -8.009 1.00 88.81 151 SER A CA 1
ATOM 1099 C C . SER A 1 151 ? 0.531 -8.910 -8.208 1.00 88.81 151 SER A C 1
ATOM 1101 O O . SER A 1 151 ? 1.480 -8.242 -7.793 1.00 88.81 151 SER A O 1
ATOM 1103 N N . TRP A 1 152 ? -0.507 -8.372 -8.853 1.00 92.88 152 TRP A N 1
ATOM 1104 C CA . TRP A 1 152 ? -0.641 -6.955 -9.144 1.00 92.88 152 TRP A CA 1
ATOM 1105 C C . TRP A 1 152 ? -1.495 -6.256 -8.090 1.00 92.88 152 TRP A C 1
ATOM 1107 O O . TRP A 1 152 ? -2.576 -6.712 -7.733 1.00 92.88 152 TRP A O 1
ATOM 1117 N N . TRP A 1 153 ? -0.993 -5.114 -7.628 1.00 88.75 153 TRP A N 1
ATOM 1118 C CA . TRP A 1 153 ? -1.694 -4.217 -6.719 1.00 88.75 153 TRP A CA 1
ATOM 1119 C C . TRP A 1 153 ? -1.749 -2.834 -7.370 1.00 88.75 153 TRP A C 1
ATOM 1121 O O . TRP A 1 153 ? -0.677 -2.280 -7.668 1.00 88.75 153 TRP A O 1
ATOM 1131 N N . PRO A 1 154 ? -2.949 -2.282 -7.629 1.00 89.62 154 PRO A N 1
ATOM 1132 C CA . PRO A 1 154 ? -3.106 -0.890 -8.025 1.00 89.62 154 PRO A CA 1
ATOM 1133 C C . PRO A 1 154 ? -2.492 0.037 -6.980 1.00 89.62 154 PRO A C 1
ATOM 1135 O O . PRO A 1 154 ? -2.471 -0.276 -5.790 1.00 89.62 154 PRO A O 1
ATOM 1138 N N . SER A 1 155 ? -1.974 1.175 -7.428 1.00 93.19 155 SER A N 1
ATOM 1139 C CA . SER A 1 155 ? -1.387 2.142 -6.512 1.00 93.19 155 SER A CA 1
ATOM 1140 C C . SER A 1 155 ? -2.460 2.822 -5.669 1.00 93.19 155 SER A C 1
ATOM 1142 O O . SER A 1 155 ? -3.442 3.324 -6.204 1.00 93.19 155 SER A O 1
ATOM 1144 N N . ILE A 1 156 ? -2.250 2.850 -4.355 1.00 90.31 156 ILE A N 1
ATOM 1145 C CA . ILE A 1 156 ? -3.202 3.394 -3.375 1.00 90.31 156 ILE A CA 1
ATOM 1146 C C . ILE A 1 156 ? -2.755 4.733 -2.788 1.00 90.31 156 ILE A C 1
ATOM 1148 O O . ILE A 1 156 ? -3.521 5.364 -2.075 1.00 90.31 156 ILE A O 1
ATOM 1152 N N . TRP A 1 157 ? -1.537 5.194 -3.090 1.00 89.75 157 TRP A N 1
ATOM 1153 C CA . TRP A 1 157 ? -1.017 6.477 -2.593 1.00 89.75 157 TRP A CA 1
ATOM 1154 C C . TRP A 1 157 ? -1.761 7.701 -3.164 1.00 89.75 157 TRP A C 1
ATOM 1156 O O . TRP A 1 157 ? -1.655 8.789 -2.611 1.00 89.75 157 TRP A O 1
ATOM 1166 N N . MET A 1 158 ? -2.490 7.526 -4.273 1.00 86.19 158 MET A N 1
ATOM 1167 C CA . MET A 1 158 ? -3.347 8.554 -4.883 1.00 86.19 158 MET A CA 1
ATOM 1168 C C . MET A 1 158 ? -4.732 8.620 -4.250 1.00 86.19 158 MET A C 1
ATOM 1170 O O . MET A 1 158 ? -5.458 9.581 -4.493 1.00 86.19 158 MET A O 1
ATOM 1174 N N . ASN A 1 159 ? -5.119 7.585 -3.506 1.00 81.00 159 ASN A N 1
ATOM 1175 C CA . ASN A 1 159 ? -6.431 7.549 -2.899 1.00 81.00 159 ASN A CA 1
ATOM 1176 C C . ASN A 1 159 ? -6.431 8.561 -1.767 1.00 81.00 159 ASN A C 1
ATOM 1178 O O . ASN A 1 159 ? -5.611 8.473 -0.850 1.00 81.00 159 ASN A O 1
ATOM 1182 N N . GLU A 1 160 ? -7.366 9.499 -1.826 1.00 65.38 160 GLU A N 1
ATOM 1183 C CA . GLU A 1 160 ? -7.688 10.262 -0.638 1.00 65.38 160 GLU A CA 1
ATOM 1184 C C . GLU A 1 160 ? -8.159 9.264 0.430 1.00 65.38 160 GLU A C 1
ATOM 1186 O O . GLU A 1 160 ? -8.900 8.320 0.112 1.00 65.38 160 GLU A O 1
ATOM 1191 N N . PRO A 1 161 ? -7.685 9.394 1.679 1.00 60.75 161 PRO A N 1
ATOM 1192 C CA . PRO A 1 161 ? -8.268 8.641 2.774 1.00 60.75 161 PRO A CA 1
ATOM 1193 C C . PRO A 1 161 ? -9.772 8.902 2.749 1.00 60.75 161 PRO A C 1
ATOM 1195 O O . PRO A 1 161 ? -10.187 10.057 2.725 1.00 60.75 161 PRO A O 1
ATOM 1198 N N . ASP A 1 162 ? -10.572 7.834 2.706 1.00 61.03 162 ASP A N 1
ATOM 1199 C CA . ASP A 1 162 ? -12.032 7.932 2.683 1.00 61.03 162 ASP A CA 1
ATOM 1200 C C . ASP A 1 162 ? -12.467 8.941 3.754 1.00 61.03 162 ASP A C 1
ATOM 1202 O O . ASP A 1 162 ? -12.139 8.744 4.928 1.00 61.03 162 ASP A O 1
ATOM 1206 N N . GLU A 1 163 ? -13.132 10.039 3.378 1.00 55.47 163 GLU A N 1
ATOM 1207 C CA . GLU A 1 163 ? -13.524 11.091 4.326 1.00 55.47 163 GLU A CA 1
ATOM 1208 C C . GLU A 1 163 ? -14.288 10.486 5.517 1.00 55.47 163 GLU A C 1
ATOM 1210 O O . GLU A 1 163 ? -14.090 10.897 6.662 1.00 55.47 163 GLU A O 1
ATOM 1215 N N . ALA A 1 164 ? -15.069 9.420 5.285 1.00 56.19 164 ALA A N 1
ATOM 1216 C CA . ALA A 1 164 ? -15.775 8.677 6.328 1.00 56.19 164 ALA A CA 1
ATOM 1217 C C . ALA A 1 164 ? -14.833 8.040 7.368 1.00 56.19 164 ALA A C 1
ATOM 1219 O O . ALA A 1 164 ? -15.186 7.911 8.542 1.00 56.19 164 ALA A O 1
ATOM 1220 N N . SER A 1 165 ? -13.618 7.665 6.963 1.00 56.84 165 SER A N 1
ATOM 1221 C CA . SER A 1 165 ? -12.585 7.111 7.841 1.00 56.84 165 SER A CA 1
ATOM 1222 C C . SER A 1 165 ? -11.928 8.166 8.738 1.00 56.84 165 SER A C 1
ATOM 1224 O O . SER A 1 165 ? -11.435 7.812 9.813 1.00 56.84 165 SER A O 1
ATOM 1226 N N . GLN A 1 166 ? -11.978 9.447 8.347 1.00 61.88 166 GLN A N 1
ATOM 1227 C CA . GLN A 1 166 ? -11.455 10.586 9.108 1.00 61.88 166 GLN A CA 1
ATOM 1228 C C . GLN A 1 166 ? -12.501 11.265 10.002 1.00 61.88 166 GLN A C 1
ATOM 1230 O O . GLN A 1 166 ? -12.126 12.054 10.869 1.00 61.88 166 GLN A O 1
ATOM 1235 N N . VAL A 1 167 ? -13.795 10.949 9.848 1.00 72.38 167 VAL A N 1
ATOM 1236 C CA . VAL A 1 167 ? -14.845 11.482 10.728 1.00 72.38 167 VAL A CA 1
ATOM 1237 C C . VAL A 1 167 ? -14.533 11.109 12.178 1.00 72.38 167 VAL A C 1
ATOM 1239 O O . VAL A 1 167 ? -14.522 9.933 12.557 1.00 72.38 167 VAL A O 1
ATOM 1242 N N . GLU A 1 168 ? -14.283 12.128 13.002 1.00 84.19 168 GLU A N 1
ATOM 1243 C CA . GLU A 1 168 ? -14.157 11.960 14.443 1.00 84.19 168 GLU A CA 1
ATOM 1244 C C . GLU A 1 168 ? -15.533 11.672 15.049 1.00 84.19 168 GLU A C 1
ATOM 1246 O O . GLU A 1 168 ? -16.464 12.476 14.995 1.00 84.19 168 GLU A O 1
ATOM 1251 N N . ILE A 1 169 ? -15.654 10.500 15.662 1.00 89.81 169 ILE A N 1
ATOM 1252 C CA . ILE A 1 169 ? -16.845 10.045 16.361 1.00 89.81 169 ILE A CA 1
ATOM 1253 C C . ILE A 1 169 ? -16.606 10.236 17.858 1.00 89.81 169 ILE A C 1
ATOM 1255 O O . ILE A 1 169 ? -15.659 9.693 18.431 1.00 89.81 169 ILE A O 1
ATOM 1259 N N . GLU A 1 170 ? -17.491 10.982 18.519 1.00 93.75 170 GLU A N 1
ATOM 1260 C CA . GLU A 1 170 ? -17.524 11.049 19.982 1.00 93.75 170 GLU A CA 1
ATOM 1261 C C . GLU A 1 170 ? -18.169 9.783 20.556 1.00 93.75 170 GLU A C 1
ATOM 1263 O O . GLU A 1 170 ? -19.374 9.554 20.407 1.00 93.75 170 GLU A O 1
ATOM 1268 N N . VAL A 1 171 ? -17.369 8.952 21.221 1.00 94.62 171 VAL A N 1
ATOM 1269 C CA . VAL A 1 171 ? -17.805 7.681 21.808 1.00 94.62 171 VAL A CA 1
ATOM 1270 C C . VAL A 1 171 ? -17.860 7.759 23.338 1.00 94.62 171 VAL A C 1
ATOM 1272 O O . VAL A 1 171 ? -16.969 8.349 23.949 1.00 94.62 171 VAL A O 1
ATOM 1275 N N . PRO A 1 172 ? -18.881 7.174 23.992 1.00 95.81 172 PRO A N 1
ATOM 1276 C CA . PRO A 1 172 ? -18.959 7.097 25.449 1.00 95.81 172 PRO A CA 1
ATOM 1277 C C . PRO A 1 172 ? -17.755 6.388 26.073 1.00 95.81 172 PRO A C 1
ATOM 1279 O O . PRO A 1 172 ? -17.361 5.312 25.621 1.00 95.81 172 PRO A O 1
ATOM 1282 N N . GLU A 1 173 ? -17.227 6.959 27.153 1.00 95.81 173 GLU A N 1
ATOM 1283 C CA . GLU A 1 173 ? -16.108 6.423 27.932 1.00 95.81 173 GLU A CA 1
ATOM 1284 C C . GLU A 1 173 ? -16.527 6.168 29.388 1.00 95.81 173 GLU A C 1
ATOM 1286 O O . GLU A 1 173 ? -17.247 6.970 29.992 1.00 95.81 173 GLU A O 1
ATOM 1291 N N . ALA A 1 174 ? -16.106 5.028 29.943 1.00 94.88 174 ALA A N 1
ATOM 1292 C CA . ALA A 1 174 ? -16.309 4.632 31.335 1.00 94.88 174 ALA A CA 1
ATOM 1293 C C . ALA A 1 174 ? -15.096 4.991 32.213 1.00 94.88 174 ALA A C 1
ATOM 1295 O O . ALA A 1 174 ? -14.009 5.262 31.716 1.00 94.88 174 ALA A O 1
ATOM 1296 N N . ALA A 1 175 ? -15.268 4.955 33.539 1.00 92.31 175 ALA A N 1
ATOM 1297 C CA . ALA A 1 175 ? -14.234 5.356 34.507 1.00 92.31 175 ALA A CA 1
ATOM 1298 C C . ALA A 1 175 ? -12.922 4.555 34.432 1.00 92.31 175 ALA A C 1
ATOM 1300 O O . ALA A 1 175 ? -11.890 5.023 34.897 1.00 92.31 175 ALA A O 1
ATOM 1301 N N . ASP A 1 176 ? -12.962 3.350 33.870 1.00 89.56 176 ASP A N 1
ATOM 1302 C CA . ASP A 1 176 ? -11.794 2.487 33.678 1.00 89.56 176 ASP A CA 1
ATOM 1303 C C . ASP A 1 176 ? -11.118 2.667 32.307 1.00 89.56 176 ASP A C 1
ATOM 1305 O O . ASP A 1 176 ? -10.265 1.866 31.931 1.00 89.56 176 ASP A O 1
ATOM 1309 N N . GLY A 1 177 ? -11.520 3.687 31.541 1.00 90.69 177 GLY A N 1
ATOM 1310 C CA . GLY A 1 177 ? -10.984 3.992 30.216 1.00 90.69 177 GLY A CA 1
ATOM 1311 C C . GLY A 1 177 ? -11.549 3.134 29.081 1.00 90.69 177 GLY A C 1
ATOM 1312 O O . GLY A 1 177 ? -11.169 3.337 27.923 1.00 90.69 177 GLY A O 1
ATOM 1313 N N . THR A 1 178 ? -12.456 2.192 29.375 1.00 93.25 178 THR A N 1
ATOM 1314 C CA . THR A 1 178 ? -13.174 1.425 28.348 1.00 93.25 178 THR A CA 1
ATOM 1315 C C . THR A 1 178 ? -14.153 2.332 27.621 1.00 93.25 178 THR A C 1
ATOM 1317 O O . THR A 1 178 ? -14.936 3.045 28.248 1.00 93.25 178 THR A O 1
ATOM 1320 N N . ILE A 1 179 ? -14.173 2.239 26.297 1.00 95.31 179 ILE A N 1
ATOM 1321 C CA . ILE A 1 179 ? -15.141 2.941 25.454 1.00 95.31 179 ILE A CA 1
ATOM 1322 C C . ILE A 1 179 ? -16.243 1.999 24.966 1.00 95.31 179 ILE A C 1
ATOM 1324 O O . ILE A 1 179 ? -16.070 0.775 24.924 1.00 95.31 179 ILE A O 1
ATOM 1328 N N . PHE A 1 180 ? -17.372 2.562 24.545 1.00 95.62 180 PHE A N 1
ATOM 1329 C CA . PHE A 1 180 ? -18.368 1.811 23.791 1.00 95.62 180 PHE A CA 1
ATOM 1330 C C . PHE A 1 180 ? -17.913 1.621 22.335 1.00 95.62 180 PHE A C 1
ATOM 1332 O O . PHE A 1 180 ? -18.078 2.515 21.510 1.00 95.62 180 PHE A O 1
ATOM 1339 N N . ALA A 1 181 ? -17.338 0.458 22.020 1.00 95.31 181 ALA A N 1
ATOM 1340 C CA . ALA A 1 181 ? -16.765 0.131 20.710 1.00 95.31 181 ALA A CA 1
ATOM 1341 C C . ALA A 1 181 ? -17.467 -1.050 20.003 1.00 95.31 181 ALA A C 1
ATOM 1343 O O . ALA A 1 181 ? -18.068 -1.900 20.672 1.00 95.31 181 ALA A O 1
ATOM 1344 N N . PRO A 1 182 ? -17.325 -1.181 18.665 1.00 95.25 182 PRO A N 1
ATOM 1345 C CA . PRO A 1 182 ? -17.932 -2.261 17.883 1.00 95.25 182 PRO A CA 1
ATOM 1346 C C . PRO A 1 182 ? -17.599 -3.675 18.374 1.00 95.25 182 PRO A C 1
ATOM 1348 O O . PRO A 1 182 ? -18.451 -4.562 18.297 1.00 95.25 182 PRO A O 1
ATOM 1351 N N . CYS A 1 183 ? -16.407 -3.881 18.946 1.00 94.06 183 CYS A N 1
ATOM 1352 C CA . CYS A 1 183 ? -15.960 -5.170 19.485 1.00 94.06 183 CYS A CA 1
ATOM 1353 C C . CYS A 1 183 ? -16.796 -5.684 20.675 1.00 94.06 183 CYS A C 1
ATOM 1355 O O . CYS A 1 183 ? -16.624 -6.825 21.096 1.00 94.06 183 CYS A O 1
ATOM 1357 N N . LEU A 1 184 ? -17.698 -4.865 21.230 1.00 95.12 184 LEU A N 1
ATOM 1358 C CA . LEU A 1 184 ? -18.607 -5.241 22.318 1.00 95.12 184 LEU A CA 1
ATOM 1359 C C . LEU A 1 184 ? -19.857 -6.000 21.851 1.00 95.12 184 LEU A C 1
ATOM 1361 O O . LEU A 1 184 ? -20.663 -6.418 22.687 1.00 95.12 184 LEU A O 1
ATOM 1365 N N . LYS A 1 185 ? -20.043 -6.181 20.538 1.00 95.56 185 LYS A N 1
ATOM 1366 C CA . LYS A 1 185 ? -21.205 -6.882 19.982 1.00 95.56 185 LYS A CA 1
ATOM 1367 C C . LYS A 1 185 ? -21.266 -8.318 20.492 1.00 95.56 185 LYS A C 1
ATOM 1369 O O . LYS A 1 185 ? -20.326 -9.094 20.328 1.00 95.56 185 LYS A O 1
ATOM 1374 N N . ARG A 1 186 ? -22.406 -8.707 21.065 1.00 92.50 186 ARG A N 1
ATOM 1375 C CA . ARG A 1 186 ? -22.725 -10.120 21.320 1.00 92.50 186 ARG A CA 1
ATOM 1376 C C . ARG A 1 186 ? -23.567 -10.681 20.181 1.00 92.50 186 ARG A C 1
ATOM 1378 O O . ARG A 1 186 ? -24.020 -9.949 19.309 1.00 92.50 186 ARG A O 1
ATOM 1385 N N . ARG A 1 187 ? -23.854 -11.987 20.236 1.00 91.00 187 ARG A N 1
ATOM 1386 C CA . ARG A 1 187 ? -24.702 -12.683 19.252 1.00 91.00 187 ARG A CA 1
ATOM 1387 C C . ARG A 1 187 ? -26.032 -11.967 18.971 1.00 91.00 187 ARG A C 1
ATOM 1389 O O . ARG A 1 187 ? -26.469 -11.965 17.831 1.00 91.00 187 ARG A O 1
ATOM 1396 N N . ALA A 1 188 ? -26.661 -11.389 19.996 1.00 90.25 188 ALA A N 1
ATOM 1397 C CA . ALA A 1 188 ? -27.942 -10.691 19.864 1.00 90.25 188 ALA A CA 1
ATOM 1398 C C . ALA A 1 188 ? -27.808 -9.194 19.514 1.00 90.25 188 ALA A C 1
ATOM 1400 O O . ALA A 1 188 ? -28.796 -8.583 19.132 1.00 90.25 188 ALA A O 1
ATOM 1401 N N . GLY A 1 189 ? -26.613 -8.607 19.640 1.00 94.94 189 GLY A N 1
ATOM 1402 C CA . GLY A 1 189 ? -26.377 -7.173 19.464 1.00 94.94 189 GLY A CA 1
ATOM 1403 C C . GLY A 1 189 ? -25.652 -6.527 20.645 1.00 94.94 189 GLY A C 1
ATOM 1404 O O . GLY A 1 189 ? -25.041 -7.203 21.484 1.00 94.94 189 GLY A O 1
ATOM 1405 N N . TYR A 1 190 ? -25.718 -5.202 20.686 1.00 97.00 190 TYR A N 1
ATOM 1406 C CA . TYR A 1 190 ? -25.215 -4.344 21.749 1.00 97.00 190 TYR A CA 1
ATOM 1407 C C . TYR A 1 190 ? -26.270 -4.201 22.841 1.00 97.00 190 TYR A C 1
ATOM 1409 O O . TYR A 1 190 ? -27.414 -3.868 22.556 1.00 97.00 190 TYR A O 1
ATOM 1417 N N . MET A 1 191 ? -25.884 -4.453 24.092 1.00 96.56 191 MET A N 1
ATOM 1418 C CA . MET A 1 191 ? -26.764 -4.268 25.249 1.00 96.56 191 MET A CA 1
ATOM 1419 C C . MET A 1 191 ? -26.450 -2.933 25.914 1.00 96.56 191 MET A C 1
ATOM 1421 O O . MET A 1 191 ? -25.360 -2.779 26.480 1.00 96.56 191 MET A O 1
ATOM 1425 N N . ILE A 1 192 ? -27.403 -2.007 25.858 1.00 96.31 192 ILE A N 1
ATOM 1426 C CA . ILE A 1 192 ? -27.291 -0.654 26.410 1.00 96.31 192 ILE A CA 1
ATOM 1427 C C . ILE A 1 192 ? -28.417 -0.375 27.414 1.00 96.31 192 ILE A C 1
ATOM 1429 O O . ILE A 1 192 ? -29.466 -1.005 27.362 1.00 96.31 192 ILE A O 1
ATOM 1433 N N . GLY A 1 193 ? -28.215 0.565 28.333 1.00 93.88 193 GLY A N 1
ATOM 1434 C CA . GLY A 1 193 ? -29.210 0.967 29.330 1.00 93.88 193 GLY A CA 1
ATOM 1435 C C . GLY A 1 193 ? -28.978 0.412 30.747 1.00 93.88 193 GLY A C 1
ATOM 1436 O O . GLY A 1 193 ? -27.999 -0.294 31.015 1.00 93.88 193 GLY A O 1
ATOM 1437 N N . PRO A 1 194 ? -29.826 0.813 31.713 1.00 92.38 194 PRO A N 1
ATOM 1438 C CA . PRO A 1 194 ? -29.722 0.384 33.104 1.00 92.38 194 PRO A CA 1
ATOM 1439 C C . PRO A 1 194 ? -30.019 -1.103 33.289 1.00 92.38 194 PRO A C 1
ATOM 1441 O O . PRO A 1 194 ? -30.780 -1.711 32.544 1.00 92.38 194 PRO A O 1
ATOM 1444 N N . LYS A 1 195 ? -29.466 -1.668 34.365 1.00 90.44 195 LYS A N 1
ATOM 1445 C CA . LYS A 1 195 ? -29.753 -3.041 34.789 1.00 90.44 195 LYS A CA 1
ATOM 1446 C C . LYS A 1 195 ? -31.262 -3.237 34.986 1.00 90.44 195 LYS A C 1
ATOM 1448 O O . LYS A 1 195 ? -31.856 -2.532 35.796 1.00 90.44 195 LYS A O 1
ATOM 1453 N N . GLY A 1 196 ? -31.843 -4.226 34.311 1.00 89.75 196 GLY A N 1
ATOM 1454 C CA . GLY A 1 196 ? -33.271 -4.550 34.371 1.00 89.75 196 GLY A CA 1
ATOM 1455 C C . GLY A 1 196 ? -34.124 -3.830 33.324 1.00 89.75 196 GLY A C 1
ATOM 1456 O O . GLY A 1 196 ? -35.323 -4.083 33.246 1.00 89.75 196 GLY A O 1
ATOM 1457 N N . SER A 1 197 ? -33.537 -2.946 32.518 1.00 90.25 197 SER A N 1
ATOM 1458 C CA . SER A 1 197 ? -34.206 -2.284 31.391 1.00 90.25 197 SER A CA 1
ATOM 1459 C C . SER A 1 197 ? -33.225 -2.102 30.231 1.00 90.25 197 SER A C 1
ATOM 1461 O O . SER A 1 197 ? -33.192 -1.052 29.594 1.00 90.25 197 SER A O 1
ATOM 1463 N N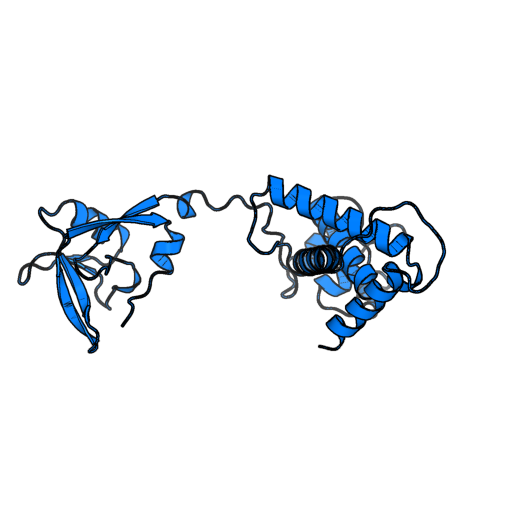 . GLU A 1 198 ? -32.372 -3.108 30.009 1.00 92.94 198 GLU A N 1
ATOM 1464 C CA . GLU A 1 198 ? -31.422 -3.105 28.902 1.00 92.94 198 GLU A CA 1
ATOM 1465 C C . GLU A 1 198 ? -32.136 -3.245 27.548 1.00 92.94 198 GLU A C 1
ATOM 1467 O O . GLU A 1 198 ? -32.952 -4.144 27.344 1.00 92.94 198 GLU A O 1
ATOM 1472 N N . GLU A 1 199 ? -31.765 -2.394 26.597 1.00 95.06 199 GLU A N 1
ATOM 1473 C CA . GLU A 1 199 ? -32.145 -2.489 25.191 1.00 95.06 199 GLU A CA 1
ATOM 1474 C C . GLU A 1 199 ? -31.069 -3.262 24.421 1.00 95.06 199 GLU A C 1
ATOM 1476 O O . GLU A 1 199 ? -29.868 -3.076 24.648 1.00 95.06 199 GLU A O 1
ATOM 1481 N N . VAL A 1 200 ? -31.496 -4.137 23.506 1.00 96.62 200 VAL A N 1
ATOM 1482 C CA . VAL A 1 200 ? -30.599 -4.885 22.617 1.00 96.62 200 VAL A CA 1
ATOM 1483 C C . VAL A 1 200 ? -30.731 -4.335 21.206 1.00 96.62 200 VAL A C 1
ATOM 1485 O O . VAL A 1 200 ? -31.784 -4.479 20.589 1.00 96.62 200 VAL A O 1
ATOM 1488 N N . ILE A 1 201 ? -29.661 -3.733 20.692 1.00 97.12 201 ILE A N 1
ATOM 1489 C CA . ILE A 1 201 ? -29.643 -3.110 19.365 1.00 97.12 201 ILE A CA 1
ATOM 1490 C C . ILE A 1 201 ? -28.628 -3.845 18.475 1.00 97.12 201 ILE A C 1
ATOM 1492 O O . ILE A 1 201 ? -27.473 -3.995 18.881 1.00 97.12 201 ILE A O 1
ATOM 1496 N N . PRO A 1 202 ? -29.021 -4.365 17.295 1.00 95.94 202 PRO A N 1
ATOM 1497 C CA . PRO A 1 202 ? -28.126 -5.163 16.452 1.00 95.94 202 PRO A CA 1
ATOM 1498 C C . PRO A 1 202 ? -26.985 -4.368 15.812 1.00 95.94 202 PRO A C 1
ATOM 1500 O O . PRO A 1 202 ? -25.881 -4.906 15.653 1.00 95.94 202 PRO A O 1
ATOM 1503 N N . ASP A 1 203 ? -27.260 -3.127 15.419 1.00 96.69 203 ASP A N 1
ATOM 1504 C CA . ASP A 1 203 ? -26.320 -2.244 14.739 1.00 96.69 203 ASP A CA 1
ATOM 1505 C C . ASP A 1 203 ? -25.579 -1.329 15.725 1.00 96.69 203 ASP A C 1
ATOM 1507 O O . ASP A 1 203 ? -26.108 -0.957 16.774 1.00 96.69 203 ASP A O 1
ATOM 1511 N N . TYR A 1 204 ? -24.314 -1.032 15.427 1.00 95.62 204 TYR A N 1
ATOM 1512 C CA . TYR A 1 204 ? -23.475 -0.239 16.322 1.00 95.62 204 TYR A CA 1
ATOM 1513 C C . TYR A 1 204 ? -23.852 1.238 16.301 1.00 95.62 204 TYR A C 1
ATOM 1515 O O . TYR A 1 204 ? -23.934 1.851 17.367 1.00 95.62 204 TYR A O 1
ATOM 1523 N N . ASP A 1 205 ? -24.069 1.800 15.115 1.00 94.00 205 ASP A N 1
ATOM 1524 C CA . ASP A 1 205 ? -24.322 3.226 14.952 1.00 94.00 205 ASP A CA 1
ATOM 1525 C C . ASP A 1 205 ? -25.706 3.571 15.519 1.00 94.00 205 ASP A C 1
ATOM 1527 O O . ASP A 1 205 ? -25.840 4.557 16.249 1.00 94.00 205 ASP A O 1
ATOM 1531 N N . ASP A 1 206 ? -26.689 2.682 15.343 1.00 96.38 206 ASP A N 1
ATOM 1532 C CA . ASP A 1 206 ? -27.992 2.777 16.012 1.00 96.38 206 ASP A CA 1
ATOM 1533 C C . ASP A 1 206 ? -27.861 2.710 17.541 1.00 96.38 206 ASP A C 1
ATOM 1535 O O . ASP A 1 206 ? -28.476 3.496 18.269 1.00 96.38 206 ASP A O 1
ATOM 1539 N N . ALA A 1 207 ? -27.037 1.792 18.061 1.00 96.69 207 ALA A N 1
ATOM 1540 C CA . ALA A 1 207 ? -26.836 1.658 19.501 1.00 96.69 207 ALA A CA 1
ATOM 1541 C C . ALA A 1 207 ? -26.119 2.876 20.094 1.00 96.69 207 ALA A C 1
ATOM 1543 O O . ALA A 1 207 ? -26.456 3.326 21.192 1.00 96.69 207 ALA A O 1
ATOM 1544 N N . LEU A 1 208 ? -25.151 3.437 19.367 1.00 95.75 208 LEU A N 1
ATOM 1545 C CA . LEU A 1 208 ? -24.450 4.657 19.744 1.00 95.75 208 LEU A CA 1
ATOM 1546 C C . LEU A 1 208 ? -25.398 5.863 19.725 1.00 95.75 208 LEU A C 1
ATOM 1548 O O . LEU A 1 208 ? -25.419 6.633 20.689 1.00 95.75 208 LEU A O 1
ATOM 1552 N N . ALA A 1 209 ? -26.217 6.007 18.680 1.00 94.69 209 ALA A N 1
ATOM 1553 C CA . ALA A 1 209 ? -27.227 7.056 18.578 1.00 94.69 209 ALA A CA 1
ATOM 1554 C C . ALA A 1 209 ? -28.244 6.967 19.724 1.00 94.69 209 ALA A C 1
ATOM 1556 O O . ALA A 1 209 ? -28.517 7.968 20.389 1.00 94.69 209 ALA A O 1
ATOM 1557 N N . ARG A 1 210 ? -28.737 5.760 20.027 1.00 95.00 210 ARG A N 1
ATOM 1558 C CA . ARG A 1 210 ? -29.649 5.529 21.151 1.00 95.00 210 ARG A CA 1
ATOM 1559 C C . ARG A 1 210 ? -28.990 5.826 22.495 1.00 95.00 210 ARG A C 1
ATOM 1561 O O . ARG A 1 210 ? -29.616 6.445 23.351 1.00 95.00 210 ARG A O 1
ATOM 1568 N N . MET A 1 211 ? -27.733 5.428 22.685 1.00 92.19 211 MET A N 1
ATOM 1569 C CA . MET A 1 211 ? -27.005 5.679 23.928 1.00 92.19 211 MET A CA 1
ATOM 1570 C C . MET A 1 211 ? -26.768 7.174 24.174 1.00 92.19 211 MET A C 1
ATOM 1572 O O . MET A 1 211 ? -26.856 7.612 25.319 1.00 92.19 211 MET A O 1
ATOM 1576 N N . ARG A 1 212 ? -26.551 7.971 23.119 1.00 90.81 212 ARG A N 1
ATOM 1577 C CA . ARG A 1 212 ? -26.452 9.441 23.207 1.00 90.81 212 ARG A CA 1
ATOM 1578 C C . ARG A 1 212 ? -27.755 10.118 23.645 1.00 90.81 212 ARG A C 1
ATOM 1580 O O . ARG A 1 212 ? -27.709 11.233 24.148 1.00 90.81 212 ARG A O 1
ATOM 1587 N N . GLN A 1 213 ? -28.900 9.460 23.472 1.00 91.56 213 GLN A N 1
ATOM 1588 C CA . GLN A 1 213 ? -30.206 9.959 23.917 1.00 91.56 213 GLN A CA 1
ATOM 1589 C C . GLN A 1 213 ? -30.540 9.574 25.369 1.00 91.56 213 GLN A C 1
ATOM 1591 O O . GLN A 1 213 ? -31.593 9.958 25.872 1.00 91.56 213 GLN A O 1
ATOM 1596 N N . MET A 1 214 ? -29.709 8.768 26.038 1.00 90.06 214 MET A N 1
ATOM 1597 C CA . MET A 1 214 ? -29.929 8.380 27.434 1.00 90.06 214 MET A CA 1
ATOM 1598 C C . MET A 1 214 ? -29.350 9.431 28.388 1.00 90.06 214 MET A C 1
ATOM 1600 O O . MET A 1 214 ? -28.238 9.900 28.169 1.00 90.06 214 MET A O 1
ATOM 1604 N N . ASP A 1 215 ? -30.027 9.697 29.514 1.00 86.88 215 ASP A N 1
ATOM 1605 C CA . ASP A 1 215 ? -29.521 10.595 30.574 1.00 86.88 215 ASP A CA 1
ATOM 1606 C C . ASP A 1 215 ? -28.112 10.212 31.053 1.00 86.88 215 ASP A C 1
ATOM 1608 O O . ASP A 1 215 ? -27.285 11.056 31.397 1.00 86.88 215 ASP A O 1
ATOM 1612 N N . LYS A 1 216 ? -27.842 8.903 31.099 1.00 90.94 216 LYS A N 1
ATOM 1613 C CA . LYS A 1 216 ? -26.519 8.351 31.370 1.00 90.94 216 LYS A CA 1
ATOM 1614 C C . LYS A 1 216 ? -26.327 7.067 30.583 1.00 90.94 216 LYS A C 1
ATOM 1616 O O . LYS A 1 216 ? -26.954 6.052 30.902 1.00 90.94 216 LYS A O 1
ATOM 1621 N N . GLY A 1 217 ? -25.427 7.104 29.600 1.00 93.44 217 GLY A N 1
ATOM 1622 C CA . GLY A 1 217 ? -25.058 5.934 28.815 1.00 93.44 217 GLY A CA 1
ATOM 1623 C C . GLY A 1 217 ? -24.578 4.795 29.712 1.00 93.44 217 GLY A C 1
ATOM 1624 O O . GLY A 1 217 ? -23.789 4.991 30.641 1.00 93.44 217 GLY A O 1
ATOM 1625 N N . ARG A 1 218 ? -25.082 3.590 29.463 1.00 95.88 218 ARG A N 1
ATOM 1626 C CA . ARG A 1 218 ? -24.689 2.366 30.164 1.00 95.88 218 ARG A CA 1
ATOM 1627 C C . ARG A 1 218 ? -24.613 1.246 29.150 1.00 95.88 218 ARG A C 1
ATOM 1629 O O . ARG A 1 218 ? -25.488 1.153 28.300 1.00 95.88 218 ARG A O 1
ATOM 1636 N N . TRP A 1 219 ? -23.598 0.401 29.238 1.00 96.19 219 TRP A N 1
ATOM 1637 C CA . TRP A 1 219 ? -23.433 -0.726 28.321 1.00 96.19 219 TRP A CA 1
ATOM 1638 C C . TRP A 1 219 ? -22.744 -1.894 29.005 1.00 96.19 219 TRP A C 1
ATOM 1640 O O . TRP A 1 219 ? -22.146 -1.745 30.075 1.00 96.19 219 TRP A O 1
ATOM 1650 N N . ARG A 1 220 ? -22.822 -3.074 28.383 1.00 94.69 220 ARG A N 1
ATOM 1651 C CA . ARG A 1 220 ? -22.102 -4.257 28.860 1.00 94.69 220 ARG A CA 1
ATOM 1652 C C . ARG A 1 220 ? -20.728 -4.404 28.224 1.00 94.69 220 ARG A C 1
ATOM 1654 O O . ARG A 1 220 ? -20.587 -4.250 27.015 1.00 94.69 220 ARG A O 1
ATOM 1661 N N . ARG A 1 221 ? -19.743 -4.799 29.031 1.00 93.12 221 ARG A N 1
ATOM 1662 C CA . ARG A 1 221 ? -18.387 -5.151 28.586 1.00 93.12 221 ARG A CA 1
ATOM 1663 C C . ARG A 1 221 ? -17.789 -6.283 29.442 1.00 93.12 221 ARG A C 1
ATOM 1665 O O . ARG A 1 221 ? -18.168 -6.395 30.612 1.00 93.12 221 ARG A O 1
ATOM 1672 N N . PRO A 1 222 ? -16.863 -7.102 28.912 1.00 93.31 222 PRO A N 1
ATOM 1673 C CA . PRO A 1 222 ? -16.113 -8.090 29.691 1.00 93.31 222 PRO A CA 1
ATOM 1674 C C . PRO A 1 222 ? -15.094 -7.428 30.632 1.00 93.31 222 PRO A C 1
ATOM 1676 O O . PRO A 1 222 ? -14.380 -6.511 30.235 1.00 93.31 222 PRO A O 1
ATOM 1679 N N . ASN A 1 223 ? -15.019 -7.889 31.878 1.00 88.81 223 ASN A N 1
ATOM 1680 C CA . ASN A 1 223 ? -13.942 -7.539 32.805 1.00 88.81 223 ASN A CA 1
ATOM 1681 C C . ASN A 1 223 ? -12.703 -8.435 32.591 1.00 88.81 223 ASN A C 1
ATOM 1683 O O . ASN A 1 223 ? -12.746 -9.353 31.775 1.00 88.81 223 ASN A O 1
ATOM 1687 N N . ALA A 1 224 ? -11.634 -8.214 33.364 1.00 85.81 224 ALA A N 1
ATOM 1688 C CA . ALA A 1 224 ? -10.394 -9.004 33.299 1.00 85.81 224 ALA A CA 1
ATOM 1689 C C . ALA A 1 224 ? -10.601 -10.522 33.507 1.00 85.81 224 ALA A C 1
ATOM 1691 O O . ALA A 1 224 ? -9.834 -11.341 33.017 1.00 85.81 224 ALA A O 1
ATOM 1692 N N . ALA A 1 225 ? -11.673 -10.923 34.200 1.00 85.94 225 ALA A N 1
ATOM 1693 C CA . ALA A 1 225 ? -12.050 -12.327 34.382 1.00 85.94 225 ALA A CA 1
ATOM 1694 C C . ALA A 1 225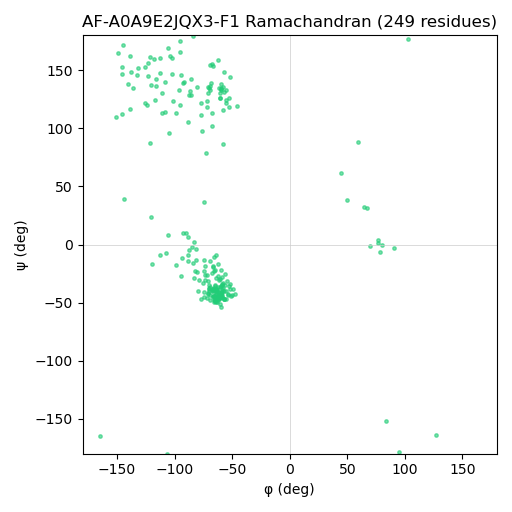 ? -12.962 -12.869 33.257 1.00 85.94 225 ALA A C 1
ATOM 1696 O O . ALA A 1 225 ? -13.509 -13.962 33.381 1.00 85.94 225 ALA A O 1
ATOM 1697 N N . GLY A 1 226 ? -13.201 -12.097 32.192 1.00 87.19 226 GLY A N 1
ATOM 1698 C CA . GLY A 1 226 ? -14.098 -12.439 31.083 1.00 87.19 226 GLY A CA 1
ATOM 1699 C C . GLY A 1 226 ? -15.595 -12.296 31.393 1.00 87.19 226 GLY A C 1
ATOM 1700 O O . GLY A 1 226 ? -16.437 -12.553 30.529 1.00 87.19 226 GLY A O 1
ATOM 1701 N N . ASN A 1 227 ? -15.959 -11.860 32.602 1.00 90.56 227 ASN A N 1
ATOM 1702 C CA . ASN A 1 227 ? -17.351 -11.696 33.015 1.00 90.56 227 ASN A CA 1
ATOM 1703 C C . ASN A 1 227 ? -17.931 -10.380 32.493 1.00 90.56 227 ASN A C 1
ATOM 1705 O O . ASN A 1 227 ? -17.320 -9.320 32.616 1.00 90.56 227 ASN A O 1
ATOM 1709 N N . TRP A 1 228 ? -19.150 -10.427 31.955 1.00 91.81 228 TRP A N 1
ATOM 1710 C CA . TRP A 1 228 ? -19.794 -9.264 31.344 1.00 91.81 228 TRP A CA 1
ATOM 1711 C C . TRP A 1 228 ? -20.586 -8.442 32.361 1.00 91.81 228 TRP A C 1
ATOM 1713 O O . TRP A 1 228 ? -21.693 -8.818 32.761 1.00 91.81 228 TRP A O 1
ATOM 1723 N N . GLY A 1 229 ? -20.029 -7.295 32.740 1.00 93.00 229 GLY A N 1
ATOM 1724 C CA . GLY A 1 229 ? -20.639 -6.329 33.651 1.00 93.00 229 GLY A CA 1
ATOM 1725 C C . GLY A 1 229 ? -21.188 -5.103 32.927 1.00 93.00 229 GLY A C 1
ATOM 1726 O O . GLY A 1 229 ? -20.811 -4.829 31.789 1.00 93.00 229 GLY A O 1
ATOM 1727 N N . ILE A 1 230 ? -22.072 -4.365 33.601 1.00 94.44 230 ILE A N 1
ATOM 1728 C CA . ILE A 1 230 ? -22.546 -3.054 33.141 1.00 94.44 230 ILE A CA 1
ATOM 1729 C C . ILE A 1 230 ? -21.572 -1.987 33.634 1.00 94.44 230 ILE A C 1
ATOM 1731 O O . ILE A 1 230 ? -21.237 -1.954 34.818 1.00 94.44 230 ILE A O 1
ATOM 1735 N N . VAL A 1 231 ? -21.168 -1.097 32.737 1.00 94.94 231 VAL A N 1
ATOM 1736 C CA . VAL A 1 231 ? -20.440 0.131 33.063 1.00 94.94 231 VAL A CA 1
ATOM 1737 C C . VAL A 1 231 ? -21.315 1.344 32.769 1.00 94.94 231 VAL A C 1
ATOM 1739 O O . VAL A 1 231 ? -22.312 1.247 32.055 1.00 94.94 231 VAL A O 1
ATOM 1742 N N . SER A 1 232 ? -20.973 2.480 33.372 1.00 95.88 232 SER A N 1
ATOM 1743 C CA . SER A 1 232 ? -21.657 3.752 33.134 1.00 95.88 232 SER A CA 1
ATOM 1744 C C . SER A 1 232 ? -20.699 4.752 32.508 1.00 95.88 232 SER A C 1
ATOM 1746 O O . SER A 1 232 ? -19.535 4.823 32.903 1.00 95.88 232 SER A O 1
ATOM 1748 N N . GLN A 1 233 ? -21.224 5.552 31.590 1.00 96.25 233 GLN A N 1
ATOM 1749 C CA . GLN A 1 233 ? -20.526 6.669 30.986 1.00 96.25 233 GLN A CA 1
ATOM 1750 C C . GLN A 1 233 ? -20.113 7.683 32.057 1.00 96.25 233 GLN A C 1
ATOM 1752 O O . GLN A 1 233 ? -20.913 8.050 32.927 1.00 96.25 233 GLN A O 1
ATOM 1757 N N . VAL A 1 234 ? -18.864 8.129 31.977 1.00 96.19 234 VAL A N 1
ATOM 1758 C CA . VAL A 1 234 ? -18.312 9.249 32.751 1.00 96.19 234 VAL A CA 1
ATOM 1759 C C . VAL A 1 234 ? -17.801 10.377 31.856 1.00 96.19 234 VAL A C 1
ATOM 1761 O O . VAL A 1 234 ? -17.634 11.489 32.341 1.00 96.19 234 VAL A O 1
ATOM 1764 N N . GLY A 1 235 ? -17.592 10.111 30.564 1.00 94.25 235 GLY A N 1
ATOM 1765 C CA . GLY A 1 235 ? -17.152 11.102 29.588 1.00 94.25 235 GLY A CA 1
ATOM 1766 C C . GLY A 1 235 ? -17.340 10.629 28.150 1.00 94.25 235 GLY A C 1
ATOM 1767 O O . GLY A 1 235 ? -18.061 9.660 27.881 1.00 94.25 235 GLY A O 1
ATOM 1768 N N . THR A 1 236 ? -16.691 11.325 27.226 1.00 94.69 236 THR A N 1
ATOM 1769 C CA . THR A 1 236 ? -16.636 10.984 25.802 1.00 94.69 236 THR A CA 1
ATOM 1770 C C . THR A 1 236 ? -15.202 11.062 25.305 1.00 94.69 236 THR A C 1
ATOM 1772 O O . THR A 1 236 ? -14.446 11.937 25.725 1.00 94.69 236 THR A O 1
ATOM 1775 N N . ARG A 1 237 ? -14.851 10.188 24.364 1.00 94.38 237 ARG A N 1
ATOM 1776 C CA . ARG A 1 237 ? -13.568 10.188 23.661 1.00 94.38 237 ARG A CA 1
ATOM 1777 C C . ARG A 1 237 ? -13.800 10.449 22.181 1.00 94.38 237 ARG A C 1
ATOM 1779 O O . ARG A 1 237 ? -14.714 9.868 21.607 1.00 94.38 237 ARG A O 1
ATOM 1786 N N . ARG A 1 238 ? -12.983 11.299 21.560 1.00 93.88 238 ARG A N 1
ATOM 1787 C CA . ARG A 1 238 ? -12.978 11.483 20.101 1.00 93.88 238 ARG A CA 1
ATOM 1788 C C . ARG A 1 238 ? -12.038 10.482 19.464 1.00 93.88 238 ARG A C 1
ATOM 1790 O O . ARG A 1 238 ? -10.903 10.339 19.915 1.00 93.88 238 ARG A O 1
ATOM 1797 N N . MET A 1 239 ? -12.528 9.766 18.461 1.00 91.00 239 MET A N 1
ATOM 1798 C CA . MET A 1 239 ? -11.751 8.782 17.712 1.00 91.00 239 MET A CA 1
ATOM 1799 C C . MET A 1 239 ? -12.194 8.767 16.257 1.00 91.00 239 MET A C 1
ATOM 1801 O O . MET A 1 239 ? -13.377 8.931 15.975 1.00 91.00 239 MET A O 1
ATOM 1805 N N . THR A 1 240 ? -11.269 8.505 15.338 1.00 89.56 240 THR A N 1
ATOM 1806 C CA . THR A 1 240 ? -11.630 8.226 13.945 1.00 89.56 240 THR A CA 1
ATOM 1807 C C . THR A 1 240 ? -12.402 6.908 13.843 1.00 89.56 240 THR A C 1
ATOM 1809 O O . THR A 1 240 ? -12.213 5.999 14.665 1.00 89.56 240 THR A O 1
ATOM 1812 N N . ARG A 1 241 ? -13.247 6.764 12.814 1.00 86.00 241 ARG A N 1
ATOM 1813 C CA . ARG A 1 241 ? -13.966 5.510 12.508 1.00 86.00 241 ARG A CA 1
ATOM 1814 C C . ARG A 1 241 ? -13.019 4.308 12.465 1.00 86.00 241 ARG A C 1
ATOM 1816 O O . ARG A 1 241 ? -13.323 3.279 13.071 1.00 86.00 241 ARG A O 1
ATOM 1823 N N . ALA A 1 242 ? -11.855 4.468 11.832 1.00 82.56 242 ALA A N 1
ATOM 1824 C CA . ALA A 1 242 ? -10.835 3.426 11.735 1.00 82.56 242 ALA A CA 1
ATOM 1825 C C . ALA A 1 242 ? -10.245 3.044 13.106 1.00 82.56 242 ALA A C 1
ATOM 1827 O O . ALA A 1 242 ? -10.152 1.861 13.438 1.00 82.56 242 ALA A O 1
ATOM 1828 N N . ALA A 1 243 ? -9.897 4.027 13.947 1.00 88.19 243 ALA A N 1
ATOM 1829 C CA . ALA A 1 243 ? -9.370 3.761 15.288 1.00 88.19 243 ALA A CA 1
ATOM 1830 C C . ALA A 1 243 ? -10.411 3.074 16.190 1.00 88.19 243 ALA A C 1
ATOM 1832 O O . ALA A 1 243 ? -10.073 2.196 16.985 1.00 88.19 243 ALA A O 1
ATOM 1833 N N . LEU A 1 244 ? -11.687 3.436 16.038 1.00 91.56 244 LEU A N 1
ATOM 1834 C CA . LEU A 1 244 ? -12.803 2.825 16.753 1.00 91.56 244 LEU A CA 1
ATOM 1835 C C . LEU A 1 244 ? -13.036 1.362 16.341 1.00 91.56 244 LEU A C 1
ATOM 1837 O O . LEU A 1 244 ? -13.299 0.515 17.193 1.00 91.56 244 LEU A O 1
ATOM 1841 N N . GLU A 1 245 ? -12.922 1.041 15.053 1.00 89.44 245 GLU A N 1
ATOM 1842 C CA . GLU A 1 245 ? -13.029 -0.336 14.550 1.00 89.44 245 GLU A CA 1
ATOM 1843 C C . GLU A 1 245 ? -11.837 -1.208 14.940 1.00 89.44 245 GLU A C 1
ATOM 1845 O O . GLU A 1 245 ? -12.000 -2.400 15.225 1.00 89.44 245 GLU A O 1
ATOM 1850 N N . ALA A 1 246 ? -10.642 -0.621 15.002 1.00 88.50 246 ALA A N 1
ATOM 1851 C CA . ALA A 1 246 ? -9.436 -1.288 15.474 1.00 88.50 246 ALA A CA 1
ATOM 1852 C C . ALA A 1 246 ? -9.418 -1.473 17.001 1.00 88.50 246 ALA A C 1
ATOM 1854 O O . ALA A 1 246 ? -8.684 -2.330 17.494 1.00 88.50 246 ALA A O 1
ATOM 1855 N N . TRP A 1 247 ? -10.239 -0.727 17.753 1.00 91.31 247 TRP A N 1
ATOM 1856 C CA . TRP A 1 247 ? -10.252 -0.772 19.214 1.00 91.31 247 TRP A CA 1
ATOM 1857 C C . TRP A 1 247 ? -10.513 -2.182 19.746 1.00 91.31 247 TRP A C 1
ATOM 1859 O O . TRP A 1 247 ? -11.461 -2.869 19.352 1.00 91.31 247 TRP A O 1
ATOM 1869 N N . ARG A 1 248 ? -9.686 -2.610 20.696 1.00 89.75 248 ARG A N 1
ATOM 1870 C CA . ARG A 1 248 ? -9.860 -3.856 21.442 1.00 89.75 248 ARG A CA 1
ATOM 1871 C C . ARG A 1 248 ? -9.845 -3.543 22.929 1.00 89.75 248 ARG A C 1
ATOM 1873 O O . ARG A 1 248 ? -9.271 -2.554 23.371 1.00 89.75 248 ARG A O 1
ATOM 1880 N N . ILE A 1 249 ? -10.521 -4.382 23.701 1.00 83.00 249 ILE A N 1
ATOM 1881 C CA . ILE A 1 249 ? -10.540 -4.256 25.156 1.00 83.00 249 ILE A CA 1
ATOM 1882 C C . ILE A 1 249 ? -9.209 -4.794 25.665 1.00 83.00 249 ILE A C 1
ATOM 1884 O O . ILE A 1 249 ? -8.888 -5.952 25.405 1.00 83.00 249 ILE A O 1
ATOM 1888 N N . ASN A 1 250 ? -8.454 -3.960 26.378 1.00 65.00 250 ASN A N 1
ATOM 1889 C CA . ASN A 1 250 ? -7.309 -4.417 27.156 1.00 65.00 250 ASN A CA 1
ATOM 1890 C C . ASN A 1 250 ? -7.864 -5.271 28.306 1.00 65.00 250 ASN A C 1
ATOM 1892 O O . ASN A 1 250 ? -8.470 -4.728 29.232 1.00 65.00 250 ASN A O 1
ATOM 1896 N N . ALA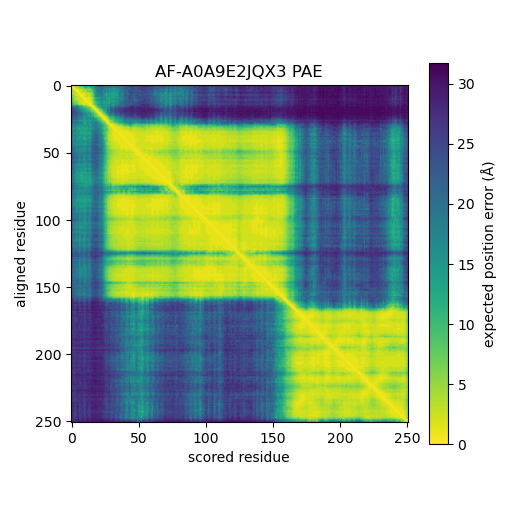 A 1 251 ? -7.777 -6.593 28.160 1.00 48.50 251 ALA A N 1
ATOM 1897 C CA . ALA A 1 251 ? -8.191 -7.567 29.166 1.00 48.50 251 ALA A CA 1
ATOM 1898 C C . ALA A 1 251 ? -7.101 -7.755 30.224 1.00 48.50 251 ALA A C 1
ATOM 1900 O O . ALA A 1 251 ? -5.912 -7.778 29.831 1.00 48.50 251 ALA A O 1
#

Solvent-accessible surface area (backbone atoms only — not comparable to full-atom values): 14266 Å² total; per-residue (Å²): 110,78,69,57,60,57,49,53,60,55,47,54,63,72,69,46,97,56,101,66,96,67,100,61,86,80,81,52,65,69,62,52,51,52,39,53,51,45,36,39,45,23,31,64,48,26,37,51,85,88,65,51,58,43,74,58,38,53,49,52,52,53,54,36,49,52,53,44,49,56,48,32,67,76,35,68,76,31,53,83,34,70,65,25,52,31,39,47,29,31,51,37,44,55,37,49,73,66,60,45,66,62,34,53,53,66,42,51,11,62,41,54,68,46,51,55,70,58,41,50,47,30,48,42,71,100,71,40,78,46,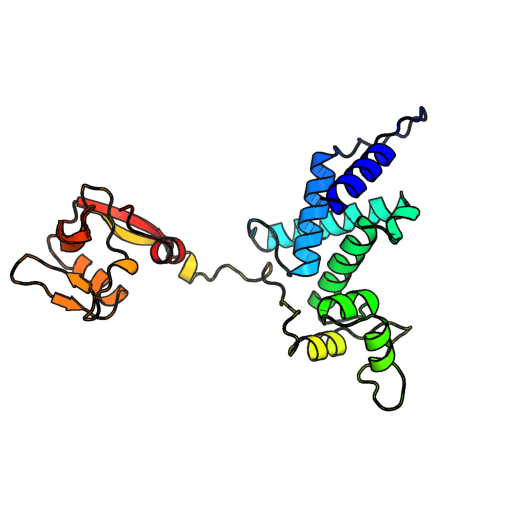74,58,57,97,80,21,36,39,20,59,61,51,52,64,66,33,71,86,26,91,60,46,52,76,63,53,41,75,54,71,76,55,67,71,47,64,43,69,43,78,32,48,20,28,89,85,73,52,59,72,46,66,78,53,55,47,99,79,18,36,51,32,44,55,93,94,61,60,46,73,30,72,48,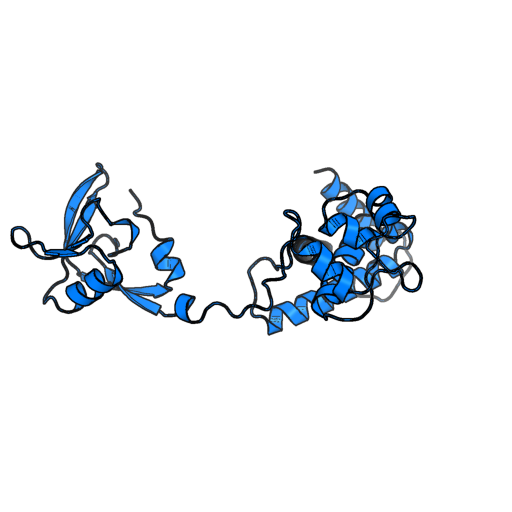63,68,61,41,50,56,54,37,71,73,42,100,65,34,22,36,53,44,66,44,79,86,65,50,75,42,78,48,50,49,73,50,68,43,79,35,31,47,54,58,41,68,69,47,72,82,89,102

pLDDT: mean 84.36, std 17.09, range [30.09, 97.25]

Radius of gyration: 26.96 Å; Cα contacts (8 Å, |Δi|>4): 335; chains: 1; bounding box: 76×36×68 Å

Secondary structure (DSSP, 8-state):
-HHHHHHHHHHHHHS-SS-----S----HHHHHHHHHHHHHHHHHS--TT---HHHHHHHHHHHHHHHHHHHHH-GGGGGSHHHHHHHHHHHHHHHHTTSSEE-HHHHHHHTT--HHHHHHHHSSTT----EETTEEEHHHHHHHHTT-TT-----TTSPPPHHHH-EEEEEEETTS-B--GGG-BTTBEEESSTTS-EEESSHHHHHHHHHTSSS-EEEEE-TTS-EEEEEEEEEEEEEHHHHHH-----